Protein AF-0000000084352586 (afdb_homodimer)

Sequence (244 aa):
MKLFLILGIINGFLAVALGAFGTHGLEGKISEKALATWEKAVNYQMFHTMALLVTGLLAVRFQAASLSTAGWLFFVGIVLFSGSLYIYATTSIKFFAMVTPVGGLAFLAGWIVLGYAAIKLVMKLFLILGIINGFLAVALGAFGTHGLEGKISEKALATWEKAVNYQMFHTMALLVTGLLAVRFQAASLSTAGWLFFVGIVLFSGSLYIYATTSIKFFAMVTPVGGLAFLAGWIVLGYAAIKLV

Structure (mmCIF, N/CA/C/O backbone):
data_AF-0000000084352586-model_v1
#
loop_
_entity.id
_entity.type
_entity.pdbx_description
1 polymer 'Uncharacterized membrane protein YgdD, TMEM256/DUF423 family'
#
loop_
_atom_site.group_PDB
_atom_site.id
_atom_site.type_symbol
_atom_site.label_atom_id
_atom_site.label_alt_id
_atom_site.label_comp_id
_atom_site.label_asym_id
_atom_site.label_entity_id
_atom_site.label_seq_id
_atom_site.pdbx_PDB_ins_code
_atom_site.Cartn_x
_atom_site.Cartn_y
_atom_site.Cartn_z
_atom_site.occupancy
_atom_site.B_iso_or_equiv
_atom_site.auth_seq_id
_atom_site.auth_comp_id
_atom_site.auth_asym_id
_atom_site.auth_atom_id
_atom_site.pdbx_PDB_model_num
ATOM 1 N N . MET A 1 1 ? 18.641 -9.984 -9.188 1 65.31 1 MET A N 1
ATOM 2 C CA . MET A 1 1 ? 17.344 -10.562 -8.859 1 65.31 1 MET A CA 1
ATOM 3 C C . MET A 1 1 ? 17.094 -10.523 -7.352 1 65.31 1 MET A C 1
ATOM 5 O O . MET A 1 1 ? 16.047 -10.055 -6.902 1 65.31 1 MET A O 1
ATOM 9 N N . LYS A 1 2 ? 18.266 -10.734 -6.707 1 90.12 2 LYS A N 1
ATOM 10 C CA . LYS A 1 2 ? 18.172 -10.766 -5.25 1 90.12 2 LYS A CA 1
ATOM 11 C C . LYS A 1 2 ? 18.203 -9.352 -4.668 1 90.12 2 LYS A C 1
ATOM 13 O O . LYS A 1 2 ? 17.797 -9.141 -3.521 1 90.12 2 LYS A O 1
ATOM 18 N N . LEU A 1 3 ? 18.562 -8.438 -5.578 1 95.06 3 LEU A N 1
ATOM 19 C CA . LEU A 1 3 ? 18.797 -7.078 -5.094 1 95.06 3 LEU A CA 1
ATOM 20 C C . LEU A 1 3 ? 17.516 -6.477 -4.539 1 95.06 3 LEU A C 1
ATOM 22 O O . LEU A 1 3 ? 17.516 -5.852 -3.475 1 95.06 3 LEU A O 1
ATOM 26 N N . PHE A 1 4 ? 16.422 -6.652 -5.215 1 97.12 4 PHE A N 1
ATOM 27 C CA . PHE A 1 4 ? 15.164 -6.047 -4.781 1 97.12 4 PHE A CA 1
ATOM 28 C C . PHE A 1 4 ? 14.664 -6.699 -3.5 1 97.12 4 PHE A C 1
ATOM 30 O O . PHE A 1 4 ? 14.016 -6.051 -2.678 1 97.12 4 PHE A O 1
ATOM 37 N N . LEU A 1 5 ? 14.945 -7.906 -3.307 1 97.56 5 LEU A N 1
ATOM 38 C CA . LEU A 1 5 ? 14.617 -8.547 -2.035 1 97.56 5 LEU A CA 1
ATOM 39 C C . LEU A 1 5 ? 15.438 -7.93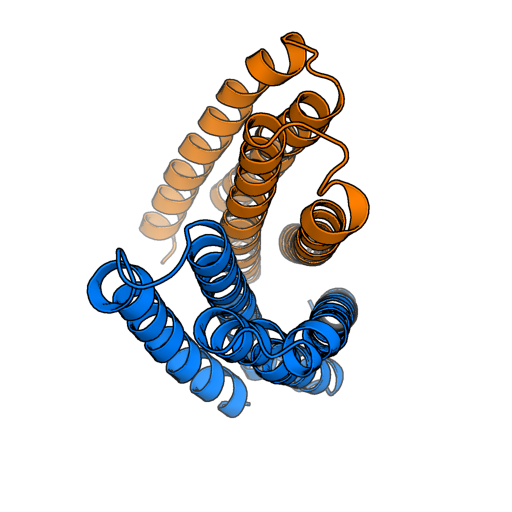8 -0.9 1 97.56 5 LEU A C 1
ATOM 41 O O . LEU A 1 5 ? 14.898 -7.637 0.167 1 97.56 5 LEU A O 1
ATOM 45 N N . ILE A 1 6 ? 16.703 -7.77 -1.171 1 98.06 6 ILE A N 1
ATOM 46 C CA . ILE A 1 6 ? 17.578 -7.195 -0.16 1 98.06 6 ILE A CA 1
ATOM 47 C C . ILE A 1 6 ? 17.156 -5.762 0.145 1 98.06 6 ILE A C 1
ATOM 49 O O . ILE A 1 6 ? 17.031 -5.379 1.311 1 98.06 6 ILE A O 1
ATOM 53 N N . LEU A 1 7 ? 16.875 -5.004 -0.884 1 98.19 7 LEU A N 1
ATOM 54 C CA . LEU A 1 7 ? 16.406 -3.635 -0.694 1 98.19 7 LEU A CA 1
ATOM 55 C C . LEU A 1 7 ? 15.078 -3.613 0.044 1 98.19 7 LEU A C 1
ATOM 57 O O . LEU A 1 7 ? 14.844 -2.75 0.895 1 98.19 7 LEU A O 1
ATOM 61 N N . GLY A 1 8 ? 14.188 -4.535 -0.325 1 98.44 8 GLY A N 1
ATOM 62 C CA . GLY A 1 8 ? 12.93 -4.648 0.395 1 98.44 8 GLY A CA 1
ATOM 63 C C . GLY A 1 8 ? 13.117 -4.93 1.874 1 98.44 8 GLY A C 1
ATOM 64 O O . GLY A 1 8 ? 12.477 -4.297 2.717 1 98.44 8 GLY A O 1
ATOM 65 N N . ILE A 1 9 ? 14 -5.82 2.203 1 98.38 9 ILE A N 1
ATOM 66 C CA . ILE A 1 9 ? 14.25 -6.219 3.584 1 98.38 9 ILE A CA 1
ATOM 67 C C . ILE A 1 9 ? 14.836 -5.039 4.359 1 98.38 9 ILE A C 1
ATOM 69 O O . ILE A 1 9 ? 14.391 -4.738 5.469 1 98.38 9 ILE A O 1
ATOM 73 N N . ILE A 1 10 ? 15.758 -4.383 3.822 1 98.44 10 ILE A N 1
ATOM 74 C CA . ILE A 1 10 ? 16.359 -3.217 4.461 1 98.44 10 ILE A CA 1
ATOM 75 C C . ILE A 1 10 ? 15.305 -2.139 4.676 1 98.44 10 ILE A C 1
ATOM 77 O O . ILE A 1 10 ? 15.227 -1.545 5.754 1 98.44 10 ILE A O 1
ATOM 81 N N . ASN A 1 11 ? 14.516 -1.937 3.67 1 98.69 11 ASN A N 1
ATOM 82 C CA . ASN A 1 11 ? 13.461 -0.933 3.789 1 98.69 11 ASN A CA 1
ATOM 83 C C . ASN A 1 11 ? 12.422 -1.33 4.832 1 98.69 11 ASN A C 1
ATOM 85 O O . ASN A 1 11 ? 11.859 -0.471 5.512 1 98.69 11 ASN A O 1
ATOM 89 N N . GLY A 1 12 ? 12.133 -2.609 4.852 1 98.62 12 GLY A N 1
ATOM 90 C CA . GLY A 1 12 ? 11.25 -3.061 5.918 1 98.62 12 GLY A CA 1
ATOM 91 C C . GLY A 1 12 ? 11.781 -2.746 7.305 1 98.62 12 GLY A C 1
ATOM 92 O O . GLY A 1 12 ? 11.047 -2.229 8.148 1 98.62 12 GLY A O 1
ATOM 93 N N . PHE A 1 13 ? 13.023 -3.059 7.512 1 98.69 13 PHE A N 1
ATOM 94 C CA . PHE A 1 13 ? 13.672 -2.736 8.773 1 98.69 13 PHE A CA 1
ATOM 95 C C . PHE A 1 13 ? 13.594 -1.242 9.062 1 98.69 13 PHE A C 1
ATOM 97 O O . PHE A 1 13 ? 13.18 -0.834 10.148 1 98.69 13 PHE A O 1
ATOM 104 N N . LEU A 1 14 ? 13.938 -0.413 8.125 1 98.62 14 LEU A N 1
ATOM 105 C CA . LEU A 1 14 ? 13.961 1.037 8.289 1 98.62 14 LEU A CA 1
ATOM 106 C C . LEU A 1 14 ? 12.555 1.579 8.547 1 98.62 14 LEU A C 1
ATOM 108 O O . LEU A 1 14 ? 12.383 2.512 9.336 1 98.62 14 LEU A O 1
ATOM 112 N N . ALA A 1 15 ? 11.531 1.039 7.816 1 98.69 15 ALA A N 1
ATOM 113 C CA . ALA A 1 15 ? 10.164 1.512 8 1 98.69 15 ALA A CA 1
ATOM 114 C C . ALA A 1 15 ? 9.711 1.343 9.445 1 98.69 15 ALA A C 1
ATOM 116 O O . ALA A 1 15 ? 9.094 2.242 10.016 1 98.69 15 ALA A O 1
ATOM 117 N N . VAL A 1 16 ? 10.031 0.201 10.039 1 98.69 16 VAL A N 1
ATOM 118 C CA . VAL A 1 16 ? 9.656 -0.055 11.43 1 98.69 16 VAL A CA 1
ATOM 119 C C . VAL A 1 16 ? 10.422 0.888 12.352 1 98.69 16 VAL A C 1
ATOM 121 O O . VAL A 1 16 ? 9.844 1.469 13.273 1 98.69 16 VAL A O 1
ATOM 124 N N . ALA A 1 17 ? 11.695 1.004 12.141 1 98.5 17 ALA A N 1
ATOM 125 C CA . ALA A 1 17 ? 12.523 1.882 12.969 1 98.5 17 ALA A CA 1
ATOM 126 C C . ALA A 1 17 ? 12.031 3.326 12.891 1 98.5 17 ALA A C 1
ATOM 128 O O . ALA A 1 17 ? 11.906 3.998 13.914 1 98.5 17 ALA A O 1
ATOM 129 N N . LEU A 1 18 ? 11.75 3.814 11.742 1 98.56 18 LEU A N 1
ATOM 130 C CA . LEU A 1 18 ? 11.289 5.188 11.539 1 98.56 18 LEU A CA 1
ATOM 131 C C . LEU A 1 18 ? 9.883 5.371 12.086 1 98.56 18 LEU A C 1
ATOM 133 O O . LEU A 1 18 ? 9.547 6.438 12.609 1 98.56 18 LEU A O 1
ATOM 137 N N . GLY A 1 19 ? 9.062 4.332 11.891 1 98.19 19 GLY A N 1
ATOM 138 C CA . GLY A 1 19 ? 7.758 4.387 12.531 1 98.19 19 GLY A CA 1
ATOM 139 C C . GLY A 1 19 ? 7.832 4.527 14.039 1 98.19 19 GLY A C 1
ATOM 140 O O . GLY A 1 19 ? 7.117 5.34 14.625 1 98.19 19 GLY A O 1
ATOM 141 N N . ALA A 1 20 ? 8.641 3.74 14.648 1 97.75 20 ALA A N 1
ATOM 142 C CA . ALA A 1 20 ? 8.844 3.812 16.094 1 97.75 20 ALA A CA 1
ATOM 143 C C . ALA A 1 20 ? 9.383 5.18 16.5 1 97.75 20 ALA A C 1
ATOM 145 O O . ALA A 1 20 ? 8.953 5.746 17.516 1 97.75 20 ALA A O 1
ATOM 146 N N . PHE A 1 21 ? 10.32 5.68 15.758 1 97.81 21 PHE A N 1
ATOM 147 C CA . PHE A 1 21 ? 10.875 6.996 16.031 1 97.81 21 PHE A CA 1
ATOM 148 C C . PHE A 1 21 ? 9.781 8.062 15.977 1 97.81 21 PHE A C 1
ATOM 150 O O . PHE A 1 21 ? 9.812 9.023 16.75 1 97.81 21 PHE A O 1
ATOM 157 N N . GLY A 1 22 ? 8.891 7.992 15.023 1 96.56 22 GLY A N 1
ATOM 158 C CA . GLY A 1 22 ? 7.762 8.906 14.961 1 96.56 22 GLY A CA 1
ATOM 159 C C . GLY A 1 22 ? 6.934 8.914 16.234 1 96.56 22 GLY A C 1
ATOM 160 O O . GLY A 1 22 ? 6.645 9.984 16.781 1 96.56 22 GLY A O 1
ATOM 161 N N . THR A 1 23 ? 6.562 7.773 16.734 1 94.44 23 THR A N 1
ATOM 162 C CA . THR A 1 23 ? 5.676 7.633 17.891 1 94.44 23 THR A CA 1
ATOM 163 C C . THR A 1 23 ? 6.426 7.922 19.188 1 94.44 23 THR A C 1
ATOM 165 O O . THR A 1 23 ? 5.895 8.586 20.078 1 94.44 23 THR A O 1
ATOM 168 N N . HIS A 1 24 ? 7.621 7.5 19.297 1 95.69 24 HIS A N 1
ATOM 169 C CA . HIS A 1 24 ? 8.344 7.59 20.562 1 95.69 24 HIS A CA 1
ATOM 170 C C . HIS A 1 24 ? 9.32 8.758 20.547 1 95.69 24 HIS A C 1
ATOM 172 O O . HIS A 1 24 ? 9.664 9.289 21.609 1 95.69 24 HIS A O 1
ATOM 178 N N . GLY A 1 25 ? 9.773 9.102 19.5 1 95.5 25 GLY A N 1
ATOM 179 C CA . GLY A 1 25 ? 10.828 10.109 19.422 1 95.5 25 GLY A CA 1
ATOM 180 C C . GLY A 1 25 ? 10.305 11.492 19.078 1 95.5 25 GLY A C 1
ATOM 181 O O . GLY A 1 25 ? 10.859 12.5 19.516 1 95.5 25 GLY A O 1
ATOM 182 N N . LEU A 1 26 ? 9.195 11.57 18.312 1 96.69 26 LEU A N 1
ATOM 183 C CA . LEU A 1 26 ? 8.766 12.859 17.781 1 96.69 26 LEU A CA 1
ATOM 184 C C . LEU A 1 26 ? 7.492 13.344 18.469 1 96.69 26 LEU A C 1
ATOM 186 O O . LEU A 1 26 ? 7.164 14.531 18.406 1 96.69 26 LEU A O 1
ATOM 190 N N . GLU A 1 27 ? 6.773 12.359 18.953 1 94.62 27 GLU A N 1
ATOM 191 C CA . GLU A 1 27 ? 5.52 12.742 19.594 1 94.62 27 GLU A CA 1
ATOM 192 C C . GLU A 1 27 ? 5.758 13.805 20.672 1 94.62 27 GLU A C 1
ATOM 194 O O . GLU A 1 27 ? 6.66 13.68 21.5 1 94.62 27 GLU A O 1
ATOM 199 N N . GLY A 1 28 ? 4.871 14.922 20.641 1 94.94 28 GLY A N 1
ATOM 200 C CA . GLY A 1 28 ? 5.012 16 21.594 1 94.94 28 GLY A CA 1
ATOM 201 C C . GLY A 1 28 ? 6.109 16.984 21.219 1 94.94 28 GLY A C 1
ATOM 202 O O . GLY A 1 28 ? 6.246 18.047 21.859 1 94.94 28 GLY A O 1
ATOM 203 N N . LYS A 1 29 ? 6.82 16.703 20.25 1 97.38 29 LYS A N 1
ATOM 204 C CA . LYS A 1 29 ? 7.953 17.562 19.891 1 97.38 29 LYS A CA 1
ATOM 205 C C . LYS A 1 29 ? 7.68 18.328 18.594 1 97.38 29 LYS A C 1
ATOM 207 O O . LYS A 1 29 ? 8.352 19.312 18.297 1 97.38 29 LYS A O 1
ATOM 212 N N . ILE A 1 30 ? 6.812 17.828 17.797 1 96.38 30 ILE A N 1
ATOM 213 C CA . ILE A 1 30 ? 6.41 18.5 16.578 1 96.38 30 ILE A CA 1
ATOM 214 C C . ILE A 1 30 ? 4.887 18.594 16.5 1 96.38 30 ILE A C 1
ATOM 216 O O . ILE A 1 30 ? 4.188 18 17.328 1 96.38 30 ILE A O 1
ATOM 220 N N . SER A 1 31 ? 4.348 19.344 15.523 1 95.56 31 SER A N 1
ATOM 221 C CA . SER A 1 31 ? 2.908 19.562 15.43 1 95.56 31 SER A CA 1
ATOM 222 C C . SER A 1 31 ? 2.18 18.266 15.055 1 95.56 31 SER A C 1
ATOM 224 O O . SER A 1 31 ? 2.791 17.344 14.531 1 95.56 31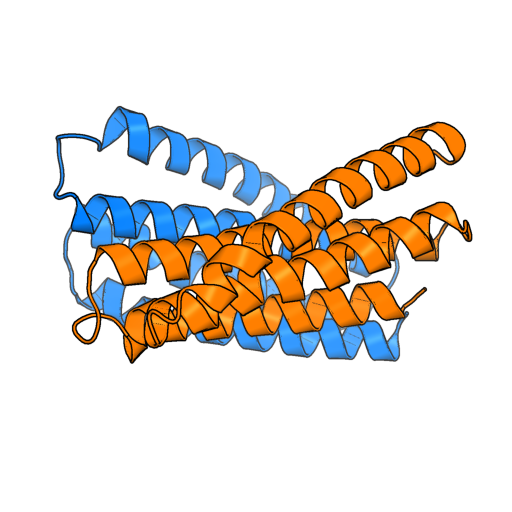 SER A O 1
ATOM 226 N N . GLU A 1 32 ? 0.874 18.188 15.297 1 93.69 32 GLU A N 1
ATOM 227 C CA . GLU A 1 32 ? 0.057 17.031 14.914 1 93.69 32 GLU A CA 1
ATOM 228 C C . GLU A 1 32 ? 0.045 16.844 13.406 1 93.69 32 GLU A C 1
ATOM 230 O O . GLU A 1 32 ? 0.035 15.711 12.922 1 93.69 32 GLU A O 1
ATOM 235 N N . LYS A 1 33 ? 0.007 17.969 12.75 1 93.06 33 LYS A N 1
ATOM 236 C CA . LYS A 1 33 ? 0.027 17.891 11.289 1 93.06 33 LYS A CA 1
ATOM 237 C C . LYS A 1 33 ? 1.338 17.297 10.789 1 93.06 33 LYS A C 1
ATOM 239 O O . LYS A 1 33 ? 1.341 16.484 9.859 1 93.06 33 LYS A O 1
ATOM 244 N N . ALA A 1 34 ? 2.467 17.719 11.391 1 96.62 34 ALA A N 1
ATOM 245 C CA . ALA A 1 34 ? 3.773 17.172 11.031 1 96.62 34 ALA A CA 1
ATOM 246 C C . AL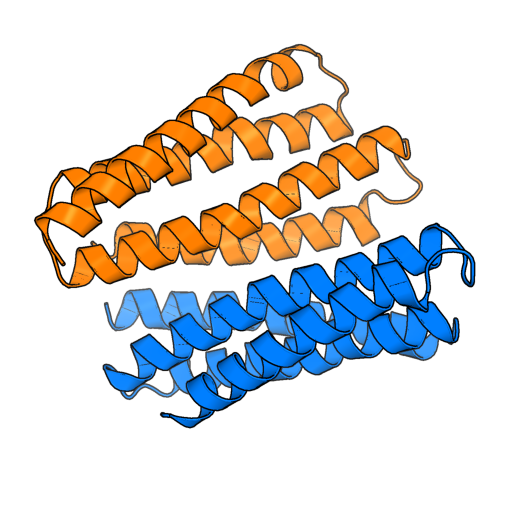A A 1 34 ? 3.859 15.688 11.359 1 96.62 34 ALA A C 1
ATOM 248 O O . ALA A 1 34 ? 4.43 14.906 10.586 1 96.62 34 ALA A O 1
ATOM 249 N N . LEU A 1 35 ? 3.299 15.273 12.453 1 96.88 35 LEU A N 1
ATOM 250 C CA . LEU A 1 35 ? 3.279 13.859 12.828 1 96.88 35 LEU A CA 1
ATOM 251 C C . LEU A 1 35 ? 2.455 13.047 11.844 1 96.88 35 LEU A C 1
ATOM 253 O O . LEU A 1 35 ? 2.834 11.93 11.484 1 96.88 35 LEU A O 1
ATOM 257 N N . ALA A 1 36 ? 1.331 13.609 11.43 1 94.62 36 ALA A N 1
ATOM 258 C CA . ALA A 1 36 ? 0.507 12.93 10.43 1 94.62 36 ALA A CA 1
ATOM 259 C C . ALA A 1 36 ? 1.265 12.766 9.117 1 94.62 36 ALA A C 1
ATOM 261 O O . ALA A 1 36 ? 1.137 11.742 8.438 1 94.62 36 ALA A O 1
ATOM 262 N N . THR A 1 37 ? 2.004 13.773 8.805 1 96.5 37 THR A N 1
ATOM 263 C CA . THR A 1 37 ? 2.844 13.719 7.613 1 96.5 37 THR A CA 1
ATOM 264 C C . THR A 1 37 ? 3.891 12.609 7.742 1 96.5 37 THR A C 1
ATOM 266 O O . THR A 1 37 ? 4.109 11.844 6.801 1 96.5 37 THR A O 1
ATOM 269 N N . TRP A 1 38 ? 4.543 12.5 8.891 1 98.19 38 TRP A N 1
ATOM 270 C CA . TRP A 1 38 ? 5.516 11.445 9.164 1 98.19 38 TRP A CA 1
ATOM 271 C C . TRP A 1 38 ? 4.879 10.07 9.039 1 98.19 38 TRP A C 1
ATOM 273 O O . TRP A 1 38 ? 5.445 9.172 8.414 1 98.19 38 TRP A O 1
ATOM 283 N N . GLU A 1 39 ? 3.717 9.945 9.594 1 97.62 39 GLU A N 1
ATOM 284 C CA . GLU A 1 39 ? 3.025 8.664 9.547 1 97.62 39 GLU A CA 1
ATOM 285 C C . GLU A 1 39 ? 2.662 8.273 8.117 1 97.62 39 GLU A C 1
ATOM 287 O O . GLU A 1 39 ? 2.715 7.102 7.754 1 97.62 39 GLU A O 1
ATOM 292 N N . LYS A 1 40 ? 2.289 9.266 7.359 1 97.56 40 LYS A N 1
ATOM 293 C CA . LYS A 1 40 ? 2.031 9.008 5.945 1 97.56 40 LYS A CA 1
ATOM 294 C C . LYS A 1 40 ? 3.279 8.469 5.25 1 97.56 40 LYS A C 1
ATOM 296 O O . LYS A 1 40 ? 3.201 7.527 4.461 1 97.56 40 LYS A O 1
ATOM 301 N N . ALA A 1 41 ? 4.375 9.078 5.512 1 98.62 41 ALA A N 1
ATOM 302 C CA . ALA A 1 41 ? 5.645 8.602 4.969 1 98.62 41 ALA A CA 1
ATOM 303 C C . ALA A 1 41 ? 5.891 7.145 5.332 1 98.62 41 ALA A C 1
ATOM 305 O O . ALA A 1 41 ? 6.25 6.336 4.473 1 98.62 41 ALA A O 1
ATOM 306 N N . VAL A 1 42 ? 5.691 6.797 6.551 1 98.69 42 VAL A N 1
ATOM 307 C CA . VAL A 1 42 ? 5.926 5.445 7.047 1 98.69 42 VAL A CA 1
ATOM 308 C C . VAL A 1 42 ? 4.98 4.469 6.352 1 98.69 42 VAL A C 1
ATOM 310 O O . VAL A 1 42 ? 5.406 3.406 5.891 1 98.69 42 VAL A O 1
ATOM 313 N N . ASN A 1 43 ? 3.729 4.832 6.254 1 98.31 43 ASN A N 1
ATOM 314 C CA . ASN A 1 43 ? 2.723 3.963 5.656 1 98.31 43 ASN A CA 1
ATOM 315 C C . ASN A 1 43 ? 3.041 3.662 4.195 1 98.31 43 ASN A C 1
ATOM 317 O O . ASN A 1 43 ? 2.969 2.51 3.764 1 98.31 43 ASN A O 1
ATOM 321 N N . TYR A 1 44 ? 3.344 4.637 3.457 1 98.75 44 TYR A N 1
ATOM 322 C CA . TYR A 1 44 ? 3.635 4.438 2.043 1 98.75 44 TYR A CA 1
ATOM 323 C C . TYR A 1 44 ? 4.949 3.686 1.855 1 98.75 44 TYR A C 1
ATOM 325 O O . TYR A 1 44 ? 5.098 2.91 0.909 1 98.75 44 TYR A O 1
ATOM 333 N N . GLN A 1 45 ? 5.953 3.938 2.744 1 98.81 45 GLN A N 1
ATOM 334 C CA . GLN A 1 45 ? 7.172 3.137 2.725 1 98.81 45 GLN A CA 1
ATOM 335 C C . GLN A 1 45 ? 6.867 1.666 2.996 1 98.81 45 GLN A C 1
ATOM 337 O O . GLN A 1 45 ? 7.348 0.785 2.279 1 98.81 45 GLN A O 1
ATOM 342 N N . MET A 1 46 ? 6.07 1.4 4.016 1 98.62 46 MET A N 1
ATOM 343 C CA . MET A 1 46 ? 5.711 0.026 4.352 1 98.62 46 MET A CA 1
ATOM 344 C C . MET A 1 46 ? 5.004 -0.653 3.184 1 98.62 46 MET A C 1
ATOM 346 O O . MET A 1 46 ? 5.348 -1.777 2.814 1 98.62 46 MET A O 1
ATOM 350 N N . PHE A 1 47 ? 4.023 0.051 2.574 1 98.75 47 PHE A N 1
ATOM 351 C CA . PHE A 1 47 ? 3.219 -0.492 1.485 1 98.75 47 PHE A CA 1
ATOM 352 C C . PHE A 1 47 ? 4.094 -0.826 0.283 1 98.75 47 PHE A C 1
ATOM 354 O O . PHE A 1 47 ? 4.008 -1.925 -0.268 1 98.75 47 PHE A O 1
ATOM 361 N N . HIS A 1 48 ? 4.98 0.026 -0.036 1 98.88 48 HIS A N 1
ATOM 362 C CA . HIS A 1 48 ? 5.758 -0.172 -1.255 1 98.88 48 HIS A CA 1
ATOM 363 C C . HIS A 1 48 ? 7.004 -1.011 -0.983 1 98.88 48 HIS A C 1
ATOM 365 O O . HIS A 1 48 ? 7.621 -1.533 -1.915 1 98.88 48 HIS A O 1
ATOM 371 N N . THR A 1 49 ? 7.41 -1.142 0.286 1 98.75 49 THR A N 1
ATOM 372 C CA . THR A 1 49 ? 8.352 -2.188 0.663 1 98.75 49 THR A CA 1
ATOM 373 C C . THR A 1 49 ? 7.809 -3.566 0.299 1 98.75 49 THR A C 1
ATOM 375 O O . THR A 1 49 ? 8.523 -4.387 -0.279 1 98.75 49 THR A O 1
ATOM 378 N N . MET A 1 50 ? 6.547 -3.744 0.621 1 98.44 50 MET A N 1
ATOM 379 C CA . MET A 1 50 ? 5.922 -5.023 0.289 1 98.44 50 MET A CA 1
ATOM 380 C C . MET A 1 50 ? 5.816 -5.199 -1.223 1 98.44 50 MET A C 1
ATOM 382 O O . MET A 1 50 ? 6.043 -6.293 -1.741 1 98.44 50 MET A O 1
ATOM 386 N N . ALA A 1 51 ? 5.461 -4.148 -1.934 1 98.62 51 ALA A N 1
ATOM 387 C CA . ALA A 1 51 ? 5.422 -4.223 -3.393 1 98.62 51 ALA A CA 1
ATOM 388 C C . ALA A 1 51 ? 6.793 -4.59 -3.957 1 98.62 51 ALA A C 1
ATOM 390 O O . ALA A 1 51 ? 6.887 -5.367 -4.91 1 98.62 51 ALA A O 1
ATOM 391 N N . LEU A 1 52 ? 7.812 -4.02 -3.367 1 98.31 52 LEU A N 1
ATOM 392 C CA . LEU A 1 52 ? 9.188 -4.305 -3.768 1 98.31 52 LEU A CA 1
ATOM 393 C C . LEU A 1 52 ? 9.523 -5.773 -3.537 1 98.31 52 LEU A C 1
ATOM 395 O O . LEU A 1 52 ? 10.141 -6.418 -4.391 1 98.31 52 LEU A O 1
ATOM 399 N N . LEU A 1 53 ? 9.141 -6.332 -2.426 1 97.81 53 LEU A N 1
ATOM 400 C CA . LEU A 1 53 ? 9.383 -7.738 -2.119 1 97.81 53 LEU A CA 1
ATOM 401 C C . LEU A 1 53 ? 8.625 -8.641 -3.082 1 97.81 53 LEU A C 1
ATOM 403 O O . LEU A 1 53 ? 9.164 -9.641 -3.559 1 97.81 53 LEU A O 1
ATOM 407 N N . VAL A 1 54 ? 7.352 -8.305 -3.383 1 97 54 VAL A N 1
ATOM 408 C CA . VAL A 1 54 ? 6.562 -9.07 -4.344 1 97 54 VAL A CA 1
ATOM 409 C C . VAL A 1 54 ? 7.25 -9.055 -5.707 1 97 54 VAL A C 1
ATOM 411 O O . VAL A 1 54 ? 7.379 -10.094 -6.359 1 97 54 VAL A O 1
ATOM 414 N N . THR A 1 55 ? 7.676 -7.895 -6.121 1 97.19 55 THR A N 1
ATOM 415 C CA . THR A 1 55 ? 8.383 -7.746 -7.387 1 97.19 55 THR A CA 1
ATOM 416 C C . THR A 1 55 ? 9.648 -8.602 -7.398 1 97.19 55 THR A C 1
ATOM 418 O O . THR A 1 55 ? 9.945 -9.273 -8.383 1 97.19 55 THR A O 1
ATOM 421 N N . GLY A 1 56 ? 10.438 -8.508 -6.312 1 96.5 56 GLY A N 1
ATOM 422 C CA . GLY A 1 56 ? 11.641 -9.32 -6.195 1 96.5 56 GLY A CA 1
ATOM 423 C C . GLY A 1 56 ? 11.367 -10.805 -6.281 1 96.5 56 GLY A C 1
ATOM 424 O O . GLY A 1 56 ? 12.117 -11.547 -6.922 1 96.5 56 GLY A O 1
ATOM 425 N N . LEU A 1 57 ? 10.328 -11.258 -5.609 1 94.44 57 LEU A N 1
ATOM 426 C CA . LEU A 1 57 ? 9.969 -12.672 -5.641 1 94.44 57 LEU A CA 1
ATOM 427 C C . LEU A 1 57 ? 9.594 -13.109 -7.055 1 94.44 57 LEU A C 1
ATOM 429 O O . LEU A 1 57 ? 9.984 -14.195 -7.496 1 94.44 57 LEU A O 1
ATOM 433 N N . LEU A 1 58 ? 8.828 -12.32 -7.754 1 93.88 58 LEU A N 1
ATOM 434 C CA . LEU A 1 58 ? 8.484 -12.625 -9.133 1 93.88 58 LEU A CA 1
ATOM 435 C C . LEU A 1 58 ? 9.734 -12.656 -10.016 1 93.88 58 LEU A C 1
ATOM 437 O O . LEU A 1 58 ? 9.844 -13.484 -10.914 1 93.88 58 LEU A O 1
ATOM 441 N N . ALA A 1 59 ? 10.664 -11.75 -9.727 1 94.12 59 ALA A N 1
ATOM 442 C CA . ALA A 1 59 ? 11.867 -11.625 -10.539 1 94.12 59 ALA A CA 1
ATOM 443 C C . ALA A 1 59 ? 12.789 -12.836 -10.344 1 94.12 59 ALA A C 1
ATOM 445 O O . ALA A 1 59 ? 13.617 -13.133 -11.211 1 94.12 59 ALA A O 1
ATOM 446 N N . VAL A 1 60 ? 12.703 -13.492 -9.156 1 91.62 60 VAL A N 1
ATOM 447 C CA . VAL A 1 60 ? 13.445 -14.727 -8.93 1 91.62 60 VAL A CA 1
ATOM 448 C C . VAL A 1 60 ? 12.984 -15.797 -9.914 1 91.62 60 VAL A C 1
ATOM 450 O O . VAL A 1 60 ? 13.789 -16.594 -10.398 1 91.62 60 VAL A O 1
ATOM 453 N N . ARG A 1 61 ? 11.766 -15.758 -10.281 1 88.69 61 ARG A N 1
ATOM 454 C CA . ARG A 1 61 ? 11.18 -16.781 -11.148 1 88.69 61 ARG A CA 1
ATOM 455 C C . ARG A 1 61 ? 11.25 -16.359 -12.609 1 88.69 61 ARG A C 1
ATOM 457 O O . ARG A 1 61 ? 11.469 -17.203 -13.492 1 88.69 61 ARG A O 1
ATOM 464 N N . PHE A 1 62 ? 11.016 -15.086 -12.812 1 91.12 62 PHE A N 1
ATOM 465 C CA . PHE A 1 62 ? 10.922 -14.578 -14.172 1 91.12 62 PHE A CA 1
ATOM 466 C C . PHE A 1 62 ? 11.969 -13.492 -14.422 1 91.12 62 PHE A C 1
ATOM 468 O O . PHE A 1 62 ? 11.992 -12.477 -13.727 1 91.12 62 PHE A O 1
ATOM 475 N N . GLN A 1 63 ? 12.883 -13.766 -15.367 1 90.44 63 GLN A N 1
ATOM 476 C CA . GLN A 1 63 ? 13.859 -12.75 -15.742 1 90.44 63 GLN A CA 1
ATOM 477 C C . GLN A 1 63 ? 13.297 -11.812 -16.812 1 90.44 63 GLN A C 1
ATOM 479 O O . GLN A 1 63 ? 13.391 -12.094 -18 1 90.44 63 GLN A O 1
ATOM 484 N N . ALA A 1 64 ? 12.664 -10.75 -16.406 1 94.44 64 ALA A N 1
ATOM 485 C CA . ALA A 1 64 ? 12.039 -9.797 -17.312 1 94.44 64 ALA A CA 1
ATOM 486 C C . ALA A 1 64 ? 12.453 -8.367 -16.984 1 94.44 64 ALA A C 1
ATOM 488 O O . ALA A 1 64 ? 12.5 -7.984 -15.812 1 94.44 64 ALA A O 1
ATOM 489 N N . ALA A 1 65 ? 12.75 -7.617 -17.984 1 96.69 65 ALA A N 1
ATOM 490 C CA . ALA A 1 65 ? 13.156 -6.223 -17.828 1 96.69 65 ALA A CA 1
ATOM 491 C C . ALA A 1 65 ? 12.07 -5.41 -17.141 1 96.69 65 ALA A C 1
ATOM 493 O O . ALA A 1 65 ? 12.367 -4.469 -16.391 1 96.69 65 ALA A O 1
ATOM 494 N N . SER A 1 66 ? 10.852 -5.734 -17.406 1 97.31 66 SER A N 1
ATOM 495 C CA . SER A 1 66 ? 9.727 -5.027 -16.797 1 97.31 66 SER A CA 1
ATOM 496 C C . SER A 1 66 ? 9.727 -5.18 -15.281 1 97.31 66 SER A C 1
ATOM 498 O O . SER A 1 66 ? 9.359 -4.25 -14.562 1 97.31 66 SER A O 1
ATOM 500 N N . LEU A 1 67 ? 10.102 -6.32 -14.781 1 97.31 67 LEU A N 1
ATOM 501 C CA . LEU A 1 67 ? 10.18 -6.516 -13.336 1 97.31 67 LEU A CA 1
ATOM 502 C C . LEU A 1 67 ? 11.305 -5.68 -12.734 1 97.31 67 LEU A C 1
ATOM 504 O O . LEU A 1 67 ? 11.141 -5.102 -11.656 1 97.31 67 LEU A O 1
ATOM 508 N N . SER A 1 68 ? 12.391 -5.648 -13.422 1 97.62 68 SER A N 1
ATOM 509 C CA . SER A 1 68 ? 13.477 -4.785 -12.969 1 97.62 68 SER A CA 1
ATOM 510 C C . SER A 1 68 ? 13.047 -3.322 -12.945 1 97.62 68 SER A C 1
ATOM 512 O O . SER A 1 68 ? 13.305 -2.609 -11.969 1 97.62 68 SER A O 1
ATOM 514 N N . THR A 1 69 ? 12.414 -2.912 -13.945 1 98.38 69 THR A N 1
ATOM 515 C CA . THR A 1 69 ? 11.938 -1.535 -14.039 1 98.38 69 THR A CA 1
ATOM 516 C C . THR A 1 69 ? 10.945 -1.231 -12.914 1 98.38 69 THR A C 1
ATOM 518 O O . THR A 1 69 ? 11.055 -0.202 -12.242 1 98.38 69 THR A O 1
ATOM 521 N N . ALA A 1 70 ? 10 -2.105 -12.672 1 98.62 70 ALA A N 1
ATOM 522 C CA . ALA A 1 70 ? 9.039 -1.919 -11.594 1 98.62 70 ALA A CA 1
ATOM 523 C C . ALA A 1 70 ? 9.742 -1.813 -10.242 1 98.62 70 ALA A C 1
ATOM 525 O O . ALA A 1 70 ? 9.43 -0.933 -9.438 1 98.62 70 ALA A O 1
ATOM 526 N N . GLY A 1 71 ? 10.719 -2.691 -9.984 1 98.38 71 GLY A N 1
ATOM 527 C CA . GLY A 1 71 ? 11.469 -2.658 -8.742 1 98.38 71 GLY A CA 1
ATOM 528 C C . GLY A 1 71 ? 12.164 -1.333 -8.5 1 98.38 71 GLY A C 1
ATOM 529 O O . GLY A 1 71 ? 12.086 -0.773 -7.402 1 98.38 71 GLY A O 1
ATOM 530 N N . TRP A 1 72 ? 12.789 -0.856 -9.477 1 98.56 72 TRP A N 1
ATOM 531 C CA . TRP A 1 72 ? 13.5 0.414 -9.344 1 98.56 72 TRP A CA 1
ATOM 532 C C . TRP A 1 72 ? 12.516 1.564 -9.141 1 98.56 72 TRP A C 1
ATOM 534 O O . TRP A 1 72 ? 12.789 2.5 -8.391 1 98.56 72 TRP A O 1
ATOM 544 N N . LEU A 1 73 ? 11.43 1.53 -9.836 1 98.81 73 LEU A N 1
ATOM 545 C CA . LEU A 1 73 ? 10.422 2.574 -9.672 1 98.81 73 LEU A CA 1
ATOM 546 C C . LEU A 1 73 ? 9.891 2.596 -8.242 1 98.81 73 LEU A C 1
ATOM 548 O O . LEU A 1 73 ? 9.75 3.664 -7.645 1 98.81 73 LEU A O 1
ATOM 552 N N . PHE A 1 74 ? 9.586 1.404 -7.715 1 98.88 74 PHE A N 1
ATOM 553 C CA . PHE A 1 74 ? 9.133 1.351 -6.328 1 98.88 74 PHE A CA 1
ATOM 554 C C . PHE A 1 74 ? 10.219 1.869 -5.387 1 98.88 74 PHE A C 1
ATOM 556 O O . PHE A 1 74 ? 9.93 2.637 -4.469 1 98.88 74 PHE A O 1
ATOM 563 N N . PHE A 1 75 ? 11.477 1.493 -5.602 1 98.81 75 PHE A N 1
ATOM 564 C CA . PHE A 1 75 ? 12.562 1.903 -4.715 1 98.81 75 PHE A CA 1
ATOM 565 C C . PHE A 1 75 ? 12.773 3.41 -4.785 1 98.81 75 PHE A C 1
ATOM 567 O O . PHE A 1 75 ? 12.875 4.078 -3.754 1 98.81 75 PHE A O 1
ATOM 574 N N . VAL A 1 76 ? 12.875 3.922 -5.98 1 98.75 76 VAL A N 1
ATOM 575 C CA . VAL A 1 76 ? 13.047 5.359 -6.168 1 98.75 76 VAL A CA 1
ATOM 576 C C . VAL A 1 76 ? 11.852 6.102 -5.574 1 98.75 76 VAL A C 1
ATOM 578 O O . VAL A 1 76 ? 12.008 7.164 -4.965 1 98.75 76 VAL A O 1
ATOM 581 N N . GLY A 1 77 ? 10.641 5.586 -5.746 1 98.88 77 GLY A N 1
ATOM 582 C CA . GLY A 1 77 ? 9.453 6.16 -5.133 1 98.88 77 GLY A CA 1
ATOM 583 C C . GLY A 1 77 ? 9.539 6.242 -3.623 1 98.88 77 GLY A C 1
ATOM 584 O O . GLY A 1 77 ? 9.172 7.258 -3.027 1 98.88 77 GLY A O 1
ATOM 585 N N . ILE A 1 78 ? 10.039 5.219 -3.006 1 98.88 78 ILE A N 1
ATOM 586 C CA . ILE A 1 78 ? 10.203 5.207 -1.558 1 98.88 78 ILE A CA 1
ATOM 587 C C . ILE A 1 78 ? 11.133 6.344 -1.135 1 98.88 78 ILE A C 1
ATOM 589 O O . ILE A 1 78 ? 10.82 7.094 -0.206 1 98.88 78 ILE A O 1
ATOM 593 N N . VAL A 1 79 ? 12.203 6.484 -1.804 1 98.81 79 VAL A N 1
ATOM 594 C CA . VAL A 1 79 ? 13.195 7.488 -1.439 1 98.81 79 VAL A CA 1
ATOM 595 C C . VAL A 1 79 ? 12.617 8.883 -1.67 1 98.81 79 VAL A C 1
ATOM 597 O O . VAL A 1 79 ? 12.672 9.742 -0.781 1 98.81 79 VAL A O 1
ATOM 600 N N . LEU A 1 80 ? 12.016 9.102 -2.791 1 98.81 80 LEU A N 1
ATOM 601 C CA . LEU A 1 80 ? 11.578 10.438 -3.158 1 98.81 80 LEU A CA 1
ATOM 602 C C . LEU A 1 80 ? 10.281 10.805 -2.432 1 98.81 80 LEU A C 1
ATOM 604 O O . LEU A 1 80 ? 10.062 11.969 -2.102 1 98.81 80 LEU A O 1
ATOM 608 N N . PHE A 1 81 ? 9.414 9.914 -2.254 1 98.81 81 PHE A N 1
ATOM 609 C CA . PHE A 1 81 ? 8.141 10.195 -1.598 1 98.81 81 PHE A CA 1
ATOM 610 C C . PHE A 1 81 ? 8.305 10.203 -0.082 1 98.81 81 PHE A C 1
ATOM 612 O O . PHE A 1 81 ? 8.227 11.258 0.55 1 98.81 81 PHE A O 1
ATOM 619 N N . SER A 1 82 ? 8.578 9.008 0.519 1 98.88 82 SER A N 1
ATOM 620 C CA . SER A 1 82 ? 8.68 8.875 1.968 1 98.88 82 SER A CA 1
ATOM 621 C C . SER A 1 82 ? 9.898 9.609 2.51 1 98.88 82 SER A C 1
ATOM 623 O O . SER A 1 82 ? 9.82 10.266 3.551 1 98.88 82 SER A O 1
ATOM 625 N N . GLY A 1 83 ? 11.016 9.523 1.79 1 98.75 83 GLY A N 1
ATOM 626 C CA . GLY A 1 83 ? 12.211 10.242 2.221 1 98.75 83 GLY A CA 1
ATOM 627 C C . GLY A 1 83 ? 11.992 11.734 2.344 1 98.75 83 GLY A C 1
ATOM 628 O O . GLY A 1 83 ? 12.367 12.344 3.352 1 98.75 83 GLY A O 1
ATOM 629 N N . SER A 1 84 ? 11.383 12.344 1.297 1 98.75 84 SER A N 1
ATOM 630 C CA . SER A 1 84 ? 11.156 13.781 1.332 1 98.75 84 SER A CA 1
ATOM 631 C C . SER A 1 84 ? 10.172 14.156 2.434 1 98.75 84 SER A C 1
ATOM 633 O O . SER A 1 84 ? 10.312 15.203 3.076 1 98.75 84 SER A O 1
ATOM 635 N N . LEU A 1 85 ? 9.203 13.336 2.73 1 98.62 85 LEU A N 1
ATOM 636 C CA . LEU A 1 85 ? 8.211 13.641 3.754 1 98.62 85 LEU A CA 1
ATOM 637 C C . LEU A 1 85 ? 8.82 13.547 5.148 1 98.62 85 LEU A C 1
ATOM 639 O O . LEU A 1 85 ? 8.445 14.305 6.047 1 98.62 85 LEU A O 1
ATOM 643 N N . TYR A 1 86 ? 9.758 12.586 5.328 1 98.69 86 TYR A N 1
ATOM 644 C CA . TYR A 1 86 ? 10.461 12.531 6.605 1 98.69 86 TYR A CA 1
ATOM 645 C C . TYR A 1 86 ? 11.18 13.844 6.883 1 98.69 86 TYR A C 1
ATOM 647 O O . TYR A 1 86 ? 11.094 14.391 7.988 1 98.69 86 TYR A O 1
ATOM 655 N N . ILE A 1 87 ? 11.844 14.305 5.91 1 98.62 87 ILE A N 1
ATOM 656 C CA . ILE A 1 87 ? 12.602 15.539 6.066 1 98.62 87 ILE A CA 1
ATOM 657 C C . ILE A 1 87 ? 11.641 16.719 6.242 1 98.62 87 ILE A C 1
ATOM 659 O O . ILE A 1 87 ? 11.828 17.547 7.129 1 98.62 87 ILE A O 1
ATOM 663 N N . TYR A 1 88 ? 10.617 16.766 5.449 1 98.25 88 TYR A N 1
ATOM 664 C CA . TYR A 1 88 ? 9.648 17.859 5.531 1 98.25 88 TYR A CA 1
ATOM 665 C C . TYR A 1 88 ? 8.984 17.906 6.902 1 98.25 88 TYR A C 1
ATOM 667 O O . TYR A 1 88 ? 8.82 18.984 7.484 1 98.25 88 TYR A O 1
ATOM 675 N N . ALA A 1 89 ? 8.633 16.766 7.395 1 97.94 89 ALA A N 1
ATOM 676 C CA . ALA A 1 89 ? 7.91 16.688 8.664 1 97.94 89 ALA A CA 1
ATOM 677 C C . ALA A 1 89 ? 8.734 17.266 9.805 1 97.94 89 ALA A C 1
ATOM 679 O O . ALA A 1 89 ? 8.188 17.844 10.75 1 97.94 89 ALA A O 1
ATOM 680 N N . THR A 1 90 ? 10.031 17.234 9.703 1 97.94 90 THR A N 1
ATOM 681 C CA . THR A 1 90 ? 10.859 17.641 10.836 1 97.94 90 THR A CA 1
ATOM 682 C C . THR A 1 90 ? 11.492 19 10.586 1 97.94 90 THR A C 1
ATOM 684 O O . THR A 1 90 ? 11.969 19.656 11.516 1 97.94 90 THR A O 1
ATOM 687 N N . THR A 1 91 ? 11.508 19.484 9.328 1 97.62 91 THR A N 1
ATOM 688 C CA . THR A 1 91 ? 12.227 20.703 9.023 1 97.62 91 THR A CA 1
ATOM 689 C C . THR A 1 91 ? 11.273 21.781 8.508 1 97.62 91 THR A C 1
ATOM 691 O O . THR A 1 91 ? 11.602 22.969 8.523 1 97.62 91 THR A O 1
ATOM 694 N N . SER A 1 92 ? 10.164 21.344 7.938 1 97.12 92 SER A N 1
ATOM 695 C CA . SER A 1 92 ? 9.164 22.203 7.332 1 97.12 92 SER A CA 1
ATOM 696 C C . SER A 1 92 ? 9.711 22.906 6.09 1 97.12 92 SER A C 1
ATOM 698 O O . SER A 1 92 ? 9.18 23.938 5.664 1 97.12 92 SER A O 1
ATOM 700 N N . ILE A 1 93 ? 10.781 22.438 5.539 1 97.69 93 ILE A N 1
ATOM 701 C CA . ILE A 1 93 ? 11.336 22.984 4.309 1 97.69 93 ILE A CA 1
ATOM 702 C C . ILE A 1 93 ? 10.461 22.578 3.121 1 97.69 93 ILE A C 1
ATOM 704 O O . ILE A 1 93 ? 10.391 21.391 2.777 1 97.69 93 ILE A O 1
ATOM 708 N N . LYS A 1 94 ? 9.859 23.5 2.434 1 97 94 LYS A N 1
ATOM 709 C CA . LYS A 1 94 ? 8.82 23.297 1.427 1 97 94 LYS A CA 1
ATOM 710 C C . LYS A 1 94 ? 9.367 22.562 0.209 1 97 94 LYS A C 1
ATOM 712 O O . LYS A 1 94 ? 8.625 21.844 -0.468 1 97 94 LYS A O 1
ATOM 717 N N . PHE A 1 95 ? 10.648 22.781 -0.065 1 97.19 95 PHE A N 1
ATOM 718 C CA . PHE A 1 95 ? 11.273 22.094 -1.188 1 97.19 95 PHE A CA 1
ATOM 719 C C . PHE A 1 95 ? 11.008 20.594 -1.119 1 97.19 95 PHE A C 1
ATOM 721 O O . PHE A 1 95 ? 10.711 19.953 -2.135 1 97.19 95 PHE A O 1
ATOM 728 N N . PHE A 1 96 ? 11.148 19.984 0.014 1 97.62 96 PHE A N 1
ATOM 729 C CA . PHE A 1 96 ? 10.977 18.547 0.168 1 97.62 96 PHE A CA 1
ATOM 730 C C . PHE A 1 96 ? 9.523 18.156 -0.015 1 97.62 96 PHE A C 1
ATOM 732 O O . PHE A 1 96 ? 9.227 17.078 -0.542 1 97.62 96 PHE A O 1
ATOM 739 N N . ALA A 1 97 ? 8.633 18.969 0.382 1 95.5 97 ALA A N 1
ATOM 740 C CA . ALA A 1 97 ? 7.219 18.703 0.111 1 95.5 97 ALA A CA 1
ATOM 741 C C . ALA A 1 97 ? 6.941 18.703 -1.39 1 95.5 97 ALA A C 1
ATOM 743 O O . ALA A 1 97 ? 6.121 17.922 -1.871 1 95.5 97 ALA A O 1
ATOM 744 N N . MET A 1 98 ? 7.66 19.562 -2.1 1 96.5 98 MET A N 1
ATOM 745 C CA . MET A 1 98 ? 7.453 19.688 -3.539 1 96.5 98 MET A CA 1
ATOM 746 C C . MET A 1 98 ? 8.023 18.484 -4.281 1 96.5 98 MET A C 1
ATOM 748 O O . MET A 1 98 ? 7.598 18.188 -5.395 1 96.5 98 MET A O 1
ATOM 752 N N . VAL A 1 99 ? 8.922 17.766 -3.695 1 97.88 99 VAL A N 1
ATOM 753 C CA . VAL A 1 99 ? 9.562 16.594 -4.277 1 97.88 99 VAL A CA 1
ATOM 754 C C . VAL A 1 99 ? 8.633 15.375 -4.152 1 97.88 99 VAL A C 1
ATOM 756 O O . VAL A 1 99 ? 8.672 14.469 -4.984 1 97.88 99 VAL A O 1
ATOM 759 N N . THR A 1 100 ? 7.754 15.336 -3.252 1 98 100 THR A N 1
ATOM 760 C CA . THR A 1 100 ? 6.949 14.195 -2.838 1 98 100 THR A CA 1
ATOM 761 C C . THR A 1 100 ? 6.07 13.703 -3.984 1 98 100 THR A C 1
ATOM 763 O O . THR A 1 100 ? 5.996 12.508 -4.254 1 98 100 THR A O 1
ATOM 766 N N . PRO A 1 101 ? 5.473 14.617 -4.785 1 97.81 101 PRO A N 1
ATOM 767 C CA . PRO A 1 101 ? 4.617 14.133 -5.871 1 97.81 101 PRO A CA 1
ATOM 768 C C . PRO A 1 101 ? 5.391 13.352 -6.93 1 97.81 101 PRO A C 1
ATOM 770 O O . PRO A 1 101 ? 4.84 12.445 -7.555 1 97.81 101 PRO A O 1
ATOM 773 N N . VAL A 1 102 ? 6.625 13.672 -7.098 1 98.38 102 VAL A N 1
ATOM 774 C CA . VAL A 1 102 ? 7.461 12.93 -8.039 1 98.38 102 VAL A CA 1
ATOM 775 C C . VAL A 1 102 ? 7.598 11.484 -7.574 1 98.38 102 VAL A C 1
ATOM 777 O O . VAL A 1 102 ? 7.523 10.555 -8.383 1 98.38 102 VAL A O 1
ATOM 780 N N . GLY A 1 103 ? 7.812 11.273 -6.312 1 98.69 103 GLY A N 1
ATOM 781 C CA . GLY A 1 103 ? 7.824 9.922 -5.766 1 98.69 103 GLY A CA 1
ATOM 782 C C . GLY A 1 103 ? 6.508 9.195 -5.938 1 98.69 103 GLY A C 1
ATOM 783 O O . GLY A 1 103 ? 6.484 8.008 -6.254 1 98.69 103 GLY A O 1
ATOM 784 N N . GLY A 1 104 ? 5.434 9.945 -5.707 1 98.56 104 GLY A N 1
ATOM 785 C CA . GLY A 1 104 ? 4.113 9.375 -5.938 1 98.56 104 GLY A CA 1
ATOM 786 C C . GLY A 1 104 ? 3.904 8.922 -7.371 1 98.56 104 GLY A C 1
ATOM 787 O O . GLY A 1 104 ? 3.324 7.859 -7.609 1 98.56 104 GLY A O 1
ATOM 788 N N . LEU A 1 105 ? 4.344 9.703 -8.312 1 98.62 105 LEU A N 1
ATOM 789 C CA . LEU A 1 105 ? 4.254 9.328 -9.719 1 98.62 105 LEU A CA 1
ATOM 790 C C . LEU A 1 105 ? 5.074 8.07 -10 1 98.62 105 LEU A C 1
ATOM 792 O O . LEU A 1 105 ? 4.664 7.227 -10.797 1 98.62 105 LEU A O 1
ATOM 796 N N . ALA A 1 106 ? 6.211 8.023 -9.414 1 98.81 106 ALA A N 1
ATOM 797 C CA . ALA A 1 106 ? 7.02 6.82 -9.562 1 98.81 106 ALA A CA 1
ATOM 798 C C . ALA A 1 106 ? 6.273 5.59 -9.055 1 98.81 106 ALA A C 1
ATOM 800 O O . ALA A 1 106 ? 6.312 4.527 -9.672 1 98.81 106 ALA A O 1
ATOM 801 N N . PHE A 1 107 ? 5.633 5.734 -7.879 1 98.88 107 PHE A N 1
ATOM 802 C CA . PHE A 1 107 ? 4.82 4.645 -7.352 1 98.88 107 PHE A CA 1
ATOM 803 C C . PHE A 1 107 ? 3.768 4.215 -8.367 1 98.88 107 PHE A C 1
ATOM 805 O O . PHE A 1 107 ? 3.641 3.025 -8.672 1 98.88 107 PHE A O 1
ATOM 812 N N . LEU A 1 108 ? 3.055 5.145 -8.922 1 98.81 108 LEU A N 1
ATOM 813 C CA . LEU A 1 108 ? 1.996 4.832 -9.875 1 98.81 108 LEU A CA 1
ATOM 814 C C . LEU A 1 108 ? 2.557 4.113 -11.102 1 98.81 108 LEU A C 1
ATOM 816 O O . LEU A 1 108 ? 2.006 3.1 -11.531 1 98.81 108 LEU A O 1
ATOM 820 N N . ALA A 1 109 ? 3.586 4.633 -11.625 1 98.81 109 ALA A N 1
ATOM 821 C CA . ALA A 1 109 ? 4.238 4 -12.766 1 98.81 109 ALA A CA 1
ATOM 822 C C . ALA A 1 109 ? 4.703 2.588 -12.422 1 98.81 109 ALA A C 1
ATOM 824 O O . ALA A 1 109 ? 4.598 1.675 -13.242 1 98.81 109 ALA A O 1
ATOM 825 N N . GLY A 1 110 ? 5.25 2.395 -11.203 1 98.81 110 GLY A N 1
ATOM 826 C CA 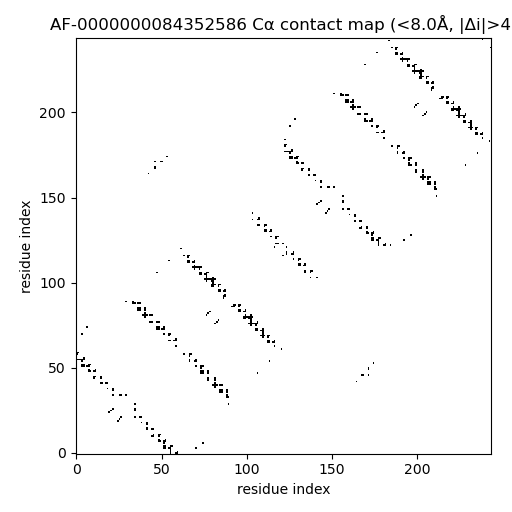. GLY A 1 110 ? 5.664 1.074 -10.758 1 98.81 110 GLY A CA 1
ATOM 827 C C . GLY A 1 110 ? 4.539 0.059 -10.766 1 98.81 110 GLY A C 1
ATOM 828 O O . GLY A 1 110 ? 4.715 -1.066 -11.234 1 98.81 110 GLY A O 1
ATOM 829 N N . TRP A 1 111 ? 3.434 0.464 -10.297 1 98.81 111 TRP A N 1
ATOM 830 C CA . TRP A 1 111 ? 2.279 -0.428 -10.281 1 98.81 111 TRP A CA 1
ATOM 831 C C . TRP A 1 111 ? 1.833 -0.768 -11.695 1 98.81 111 TRP A C 1
ATOM 833 O O . TRP A 1 111 ? 1.451 -1.906 -11.977 1 98.81 111 TRP A O 1
ATOM 843 N N . ILE A 1 112 ? 1.831 0.209 -12.609 1 98.75 112 ILE A N 1
ATOM 844 C CA . ILE A 1 112 ? 1.45 -0.026 -14 1 98.75 112 ILE A CA 1
ATOM 845 C C . ILE A 1 112 ? 2.41 -1.029 -14.633 1 98.75 112 ILE A C 1
ATOM 847 O O . ILE A 1 112 ? 1.979 -1.984 -15.289 1 98.75 112 ILE A O 1
ATOM 851 N N . VAL A 1 113 ? 3.66 -0.818 -14.453 1 98.62 113 VAL A N 1
ATOM 852 C CA . VAL A 1 113 ? 4.668 -1.685 -15.055 1 98.62 113 VAL A CA 1
ATOM 853 C C . VAL A 1 113 ? 4.566 -3.086 -14.461 1 98.62 113 VAL A C 1
ATOM 855 O O . VAL A 1 113 ? 4.707 -4.082 -15.172 1 98.62 113 VAL A O 1
ATOM 858 N N . LEU A 1 114 ? 4.371 -3.188 -13.133 1 98 114 LEU A N 1
ATOM 859 C CA . LEU A 1 114 ? 4.176 -4.488 -12.508 1 98 114 LEU A CA 1
ATOM 860 C C . LEU A 1 114 ? 2.949 -5.191 -13.078 1 98 114 LEU A C 1
ATOM 862 O O . LEU A 1 114 ? 2.971 -6.402 -13.305 1 98 114 LEU A O 1
ATOM 866 N N . GLY A 1 115 ? 1.897 -4.441 -13.281 1 97.69 115 GLY A N 1
ATOM 867 C CA . GLY A 1 115 ? 0.717 -5.012 -13.914 1 97.69 115 GLY A CA 1
ATOM 868 C C . GLY A 1 115 ? 0.991 -5.566 -15.305 1 97.69 115 GLY A C 1
ATOM 869 O O . GLY A 1 115 ? 0.536 -6.66 -15.633 1 97.69 115 GLY A O 1
ATOM 870 N N . TYR A 1 116 ? 1.699 -4.773 -16.109 1 97.38 116 TYR A N 1
ATOM 871 C CA . TYR A 1 116 ? 2.104 -5.238 -17.422 1 97.38 116 TYR A CA 1
ATOM 872 C C . TYR A 1 116 ? 2.887 -6.543 -17.328 1 97.38 116 TYR A C 1
ATOM 874 O O . TYR A 1 116 ? 2.627 -7.488 -18.078 1 97.38 116 TYR A O 1
ATOM 882 N N . ALA A 1 117 ? 3.807 -6.59 -16.422 1 95.5 117 ALA A N 1
ATOM 883 C CA . ALA A 1 117 ? 4.613 -7.789 -16.234 1 95.5 117 ALA A CA 1
ATOM 884 C C . ALA A 1 117 ? 3.74 -8.977 -15.836 1 95.5 117 ALA A C 1
ATOM 886 O O . ALA A 1 117 ? 3.914 -10.086 -16.359 1 95.5 117 ALA A O 1
ATOM 887 N N . ALA A 1 118 ? 2.848 -8.75 -14.906 1 93.94 118 ALA A N 1
ATOM 888 C CA . ALA A 1 118 ? 1.984 -9.828 -14.43 1 93.94 118 ALA A CA 1
ATOM 889 C C . ALA A 1 118 ? 1.119 -10.383 -15.562 1 93.94 118 ALA A C 1
ATOM 891 O O . ALA A 1 118 ? 0.937 -11.594 -15.68 1 93.94 118 ALA A O 1
ATOM 892 N N . ILE A 1 119 ? 0.595 -9.508 -16.391 1 94 119 ILE A N 1
ATOM 893 C CA . ILE A 1 119 ? -0.257 -9.914 -17.5 1 94 119 ILE A CA 1
ATOM 894 C C . ILE A 1 119 ? 0.56 -10.727 -18.516 1 94 119 ILE A C 1
ATOM 896 O O . ILE A 1 119 ? 0.091 -11.742 -19.031 1 94 119 ILE A O 1
ATOM 900 N N . LYS A 1 120 ? 1.806 -10.391 -18.703 1 93.62 120 LYS A N 1
ATOM 901 C CA . LYS A 1 120 ? 2.641 -11.008 -19.734 1 93.62 120 LYS A CA 1
ATOM 902 C C . LYS A 1 120 ? 3.281 -12.297 -19.234 1 93.62 120 LYS A C 1
ATOM 904 O O . LYS A 1 120 ? 3.52 -13.219 -20 1 93.62 120 LYS A O 1
ATOM 909 N N . LEU A 1 121 ? 3.545 -12.375 -17.969 1 88 121 LEU A N 1
ATOM 910 C CA . LEU A 1 121 ? 4.414 -13.438 -17.484 1 88 121 LEU A CA 1
ATOM 911 C C . LEU A 1 121 ? 3.611 -14.508 -16.75 1 88 121 LEU A C 1
ATOM 913 O O . LEU A 1 121 ? 4.043 -15.656 -16.656 1 88 121 LEU A O 1
ATOM 917 N N . VAL A 1 122 ? 2.557 -14.047 -15.992 1 77.06 122 VAL A N 1
ATOM 918 C CA . VAL A 1 122 ? 1.887 -15.008 -15.117 1 77.06 122 VAL A CA 1
ATOM 919 C C . VAL A 1 122 ? 0.619 -15.523 -15.797 1 77.06 122 VAL A C 1
ATOM 921 O O . VAL A 1 122 ? 0.279 -16.703 -15.68 1 77.06 122 VAL A O 1
ATOM 924 N N . MET B 1 1 ? -6.016 -17.828 -11.344 1 63.88 1 MET B N 1
ATOM 925 C CA . MET B 1 1 ? -4.766 -17.734 -10.602 1 63.88 1 MET B CA 1
ATOM 926 C C . MET B 1 1 ? -4.141 -16.344 -10.766 1 63.88 1 MET B C 1
ATOM 928 O O . MET B 1 1 ? -3.857 -15.664 -9.781 1 63.88 1 MET B O 1
ATOM 932 N N . LYS B 1 2 ? -4.098 -15.891 -11.961 1 87.44 2 LYS B N 1
ATOM 933 C CA . LYS B 1 2 ? -3.422 -14.625 -12.234 1 87.44 2 LYS B CA 1
ATOM 934 C C . LYS B 1 2 ? -4.332 -13.438 -11.93 1 87.44 2 LYS B C 1
ATOM 936 O O . LYS B 1 2 ? -3.855 -12.32 -11.734 1 87.44 2 LYS B O 1
ATOM 941 N N . LEU B 1 3 ? -5.594 -13.922 -11.727 1 93.56 3 LEU B N 1
ATOM 942 C CA . LEU B 1 3 ? -6.594 -12.867 -11.578 1 93.56 3 LEU B CA 1
ATOM 943 C C . LEU B 1 3 ? -6.355 -12.07 -10.297 1 93.56 3 LEU B C 1
ATOM 945 O O . LEU B 1 3 ? -6.418 -10.836 -10.312 1 93.56 3 LEU B O 1
ATOM 949 N N . PHE B 1 4 ? -6.074 -12.727 -9.211 1 96.31 4 PHE B N 1
ATOM 950 C CA . PHE B 1 4 ? -5.914 -12.039 -7.941 1 96.31 4 PHE B CA 1
ATOM 951 C C . PHE B 1 4 ? -4.637 -11.203 -7.938 1 96.31 4 PHE B C 1
ATOM 953 O O . PHE B 1 4 ? -4.578 -10.148 -7.297 1 96.31 4 PHE B O 1
ATOM 960 N N . LEU B 1 5 ? -3.629 -11.625 -8.641 1 96.31 5 LEU B N 1
ATOM 961 C CA . LEU B 1 5 ? -2.445 -10.789 -8.805 1 96.31 5 LEU B CA 1
ATOM 962 C C . LEU B 1 5 ? -2.783 -9.508 -9.547 1 96.31 5 LEU B C 1
ATOM 964 O O . LEU B 1 5 ? -2.391 -8.414 -9.133 1 96.31 5 LEU B O 1
ATOM 968 N N . ILE B 1 6 ? -3.568 -9.664 -10.578 1 96.88 6 ILE B N 1
ATOM 969 C CA . ILE B 1 6 ? -3.939 -8.508 -11.398 1 96.88 6 ILE B CA 1
ATOM 970 C C . ILE B 1 6 ? -4.844 -7.578 -10.594 1 96.88 6 ILE B C 1
ATOM 972 O O . ILE B 1 6 ? -4.645 -6.363 -10.586 1 96.88 6 ILE B O 1
ATOM 976 N N . LEU B 1 7 ? -5.77 -8.156 -9.883 1 97.81 7 LEU B N 1
ATOM 977 C CA . LEU B 1 7 ? -6.645 -7.352 -9.039 1 97.81 7 LEU B CA 1
ATOM 978 C C . LEU B 1 7 ? -5.852 -6.648 -7.941 1 97.81 7 LEU B C 1
ATOM 980 O O . LEU B 1 7 ? -6.125 -5.492 -7.613 1 97.81 7 LEU B O 1
ATOM 984 N N . GLY B 1 8 ? -4.902 -7.348 -7.352 1 98.5 8 GLY B N 1
ATOM 985 C CA . GLY B 1 8 ? -4.031 -6.727 -6.363 1 98.5 8 GLY B CA 1
ATOM 986 C C . GLY B 1 8 ? -3.252 -5.551 -6.914 1 98.5 8 GLY B C 1
ATOM 987 O O . GLY B 1 8 ? -3.18 -4.496 -6.277 1 98.5 8 GLY B O 1
ATOM 988 N N . ILE B 1 9 ? -2.752 -5.723 -8.062 1 98.44 9 ILE B N 1
ATOM 989 C CA . ILE B 1 9 ? -1.933 -4.688 -8.688 1 98.44 9 ILE B CA 1
ATOM 990 C C . ILE B 1 9 ? -2.797 -3.475 -9.023 1 98.44 9 ILE 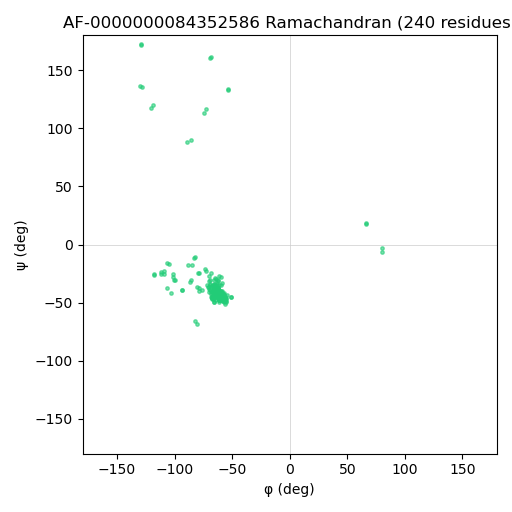B C 1
ATOM 992 O O . ILE B 1 9 ? -2.408 -2.336 -8.758 1 98.44 9 ILE B O 1
ATOM 996 N N . ILE B 1 10 ? -3.941 -3.672 -9.594 1 98.31 10 ILE B N 1
ATOM 997 C CA . ILE B 1 10 ? -4.863 -2.582 -9.883 1 98.31 10 ILE B CA 1
ATOM 998 C C . ILE B 1 10 ? -5.242 -1.859 -8.594 1 98.31 10 ILE B C 1
ATOM 1000 O O . ILE B 1 10 ? -5.254 -0.627 -8.547 1 98.31 10 ILE B O 1
ATOM 1004 N N . ASN B 1 11 ? -5.504 -2.613 -7.586 1 98.69 11 ASN B N 1
ATOM 1005 C CA . ASN B 1 11 ? -5.844 -2.008 -6.305 1 98.69 11 ASN B CA 1
ATOM 1006 C C . ASN B 1 11 ? -4.66 -1.245 -5.711 1 98.69 11 ASN B C 1
ATOM 1008 O O . ASN B 1 11 ? -4.844 -0.226 -5.043 1 98.69 11 ASN B O 1
ATOM 1012 N N . GLY B 1 12 ? -3.441 -1.779 -5.883 1 98.69 12 GLY B N 1
ATOM 1013 C CA . GLY B 1 12 ? -2.268 -1.034 -5.461 1 98.69 12 GLY B CA 1
ATOM 1014 C C . GLY B 1 12 ? -2.148 0.323 -6.125 1 98.69 12 GLY B C 1
ATOM 1015 O O . GLY B 1 12 ? -1.923 1.333 -5.457 1 98.69 12 GLY B O 1
ATOM 1016 N N . PHE B 1 13 ? -2.396 0.33 -7.434 1 98.75 13 PHE B N 1
ATOM 1017 C CA . PHE B 1 13 ? -2.406 1.578 -8.188 1 98.75 13 PHE B CA 1
ATOM 1018 C C . PHE B 1 13 ? -3.484 2.52 -7.66 1 98.75 13 PHE B C 1
ATOM 1020 O O . PHE B 1 13 ? -3.209 3.688 -7.375 1 98.75 13 PHE B O 1
ATOM 1027 N N . LEU B 1 14 ? -4.633 2.043 -7.512 1 98.69 14 LEU B N 1
ATOM 1028 C CA . LEU B 1 14 ? -5.762 2.859 -7.09 1 98.69 14 LEU B CA 1
ATOM 1029 C C . LEU B 1 14 ? -5.551 3.395 -5.676 1 98.69 14 LEU B C 1
ATOM 1031 O O . LEU B 1 14 ? -5.922 4.531 -5.375 1 98.69 14 LEU B O 1
ATOM 1035 N N . ALA B 1 15 ? -4.996 2.553 -4.77 1 98.75 15 ALA B N 1
ATOM 1036 C CA . ALA B 1 15 ? -4.766 2.998 -3.398 1 98.75 15 ALA B CA 1
ATOM 1037 C C . ALA B 1 15 ? -3.838 4.211 -3.365 1 98.75 15 ALA B C 1
ATOM 1039 O O . ALA B 1 15 ? -4.07 5.16 -2.613 1 98.75 15 ALA B O 1
ATOM 1040 N N . VAL B 1 16 ? -2.822 4.145 -4.227 1 98.62 16 VAL B N 1
ATOM 1041 C CA . VAL B 1 16 ? -1.889 5.266 -4.285 1 98.62 16 VAL B CA 1
ATOM 1042 C C . VAL B 1 16 ? -2.59 6.492 -4.867 1 98.62 16 VAL B C 1
ATOM 1044 O O . VAL B 1 16 ? -2.459 7.598 -4.34 1 98.62 16 VAL B O 1
ATOM 1047 N N . ALA B 1 17 ? -3.316 6.332 -5.91 1 98.44 17 ALA B N 1
ATOM 1048 C CA . ALA B 1 17 ? -4.031 7.434 -6.555 1 98.44 17 ALA B CA 1
ATOM 1049 C C . ALA B 1 17 ? -5.051 8.055 -5.602 1 98.44 17 ALA B C 1
ATOM 1051 O O . ALA B 1 17 ? -5.141 9.281 -5.496 1 98.44 17 ALA B O 1
ATOM 1052 N N . LEU B 1 18 ? -5.789 7.258 -4.926 1 98.38 18 LEU B N 1
ATOM 1053 C CA . LEU B 1 18 ? -6.805 7.738 -3.994 1 98.38 18 LEU B CA 1
ATOM 1054 C C . LEU B 1 18 ? -6.16 8.375 -2.77 1 98.38 18 LEU B C 1
ATOM 1056 O O . LEU B 1 18 ? -6.688 9.344 -2.215 1 98.38 18 LEU B O 1
ATOM 1060 N N . GLY B 1 19 ? -5.039 7.793 -2.332 1 97.44 19 GLY B N 1
ATOM 1061 C CA . GLY B 1 19 ? -4.281 8.453 -1.282 1 97.44 19 GLY B CA 1
ATOM 1062 C C . GLY B 1 19 ? -3.84 9.852 -1.658 1 97.44 19 GLY B C 1
ATOM 1063 O O . GLY B 1 19 ? -3.975 10.789 -0.865 1 97.44 19 GLY B O 1
ATOM 1064 N N . ALA B 1 20 ? -3.334 9.977 -2.857 1 95.5 20 ALA B N 1
ATOM 1065 C CA . ALA B 1 20 ? -2.922 11.289 -3.361 1 95.5 20 ALA B CA 1
ATOM 1066 C C . ALA B 1 20 ? -4.113 12.242 -3.453 1 95.5 20 ALA B C 1
ATOM 1068 O O . ALA B 1 20 ? -4 13.422 -3.109 1 95.5 20 ALA B O 1
ATOM 1069 N N . PHE B 1 21 ? -5.191 11.742 -3.918 1 96.56 21 PHE B N 1
ATOM 1070 C CA . PHE B 1 21 ? -6.398 12.555 -4.02 1 96.56 21 PHE B CA 1
ATOM 1071 C C . PHE B 1 21 ? -6.832 13.055 -2.645 1 96.56 21 PHE B C 1
ATOM 1073 O O . PHE B 1 21 ? -7.32 14.18 -2.514 1 96.56 21 PHE B O 1
ATOM 1080 N N . GLY B 1 22 ? -6.75 12.219 -1.656 1 95.19 22 GLY B N 1
ATOM 1081 C CA . GLY B 1 22 ? -7.039 12.648 -0.298 1 95.19 22 GLY B CA 1
ATOM 1082 C C . GLY B 1 22 ? -6.191 13.828 0.147 1 95.19 22 GLY B C 1
ATOM 1083 O O . GLY B 1 22 ? -6.715 14.812 0.664 1 95.19 22 GLY B O 1
ATOM 1084 N N . THR B 1 23 ? -4.953 13.773 -0.098 1 92.19 23 THR B N 1
ATOM 1085 C CA . THR B 1 23 ? -3.998 14.773 0.366 1 92.19 23 THR B CA 1
ATOM 1086 C C . THR B 1 23 ? -4.051 16.016 -0.51 1 92.19 23 THR B C 1
ATOM 1088 O O . THR B 1 23 ? -4.02 17.141 -0.003 1 92.19 23 THR B O 1
ATOM 1091 N N . HIS B 1 24 ? -4.18 15.867 -1.812 1 91.5 24 HIS B N 1
ATOM 1092 C CA . HIS B 1 24 ? -4.078 17 -2.729 1 91.5 24 HIS B CA 1
ATOM 1093 C C . HIS B 1 24 ? -5.457 17.469 -3.186 1 91.5 24 HIS B C 1
ATOM 1095 O O . HIS B 1 24 ? -5.637 18.625 -3.553 1 91.5 24 HIS B O 1
ATOM 1101 N N . GLY B 1 25 ? -6.32 16.625 -3.156 1 93.19 25 GLY B N 1
ATOM 1102 C CA . GLY B 1 25 ? -7.625 16.938 -3.725 1 93.19 25 GLY B CA 1
ATOM 1103 C C . GLY B 1 25 ? -8.656 17.312 -2.678 1 93.19 25 GLY B C 1
ATOM 1104 O O . GLY B 1 25 ? -9.547 18.125 -2.936 1 93.19 25 GLY B O 1
ATOM 1105 N N . LEU B 1 26 ? -8.555 16.766 -1.474 1 95.06 26 LEU B N 1
ATOM 1106 C CA . LEU B 1 26 ? -9.641 16.906 -0.507 1 95.06 26 LEU B CA 1
ATOM 1107 C C . LEU B 1 26 ? -9.227 17.781 0.663 1 95.06 26 LEU B C 1
ATOM 1109 O O . LEU B 1 26 ? -10.078 18.312 1.383 1 95.06 26 LEU B O 1
ATOM 1113 N N . GLU B 1 27 ? -7.895 17.797 0.875 1 91.62 27 GLU B N 1
ATOM 1114 C CA . GLU B 1 27 ? -7.43 18.594 2.006 1 91.62 27 GLU B CA 1
ATOM 1115 C C . GLU B 1 27 ? -7.957 20.031 1.928 1 91.62 27 GLU B C 1
ATOM 1117 O O . GLU B 1 27 ? -7.887 20.656 0.874 1 91.62 27 GLU B O 1
ATOM 1122 N N . GLY B 1 28 ? -8.477 20.562 3.037 1 91.81 28 GLY B N 1
ATOM 1123 C CA . GLY B 1 28 ? -9.023 21.906 3.078 1 91.81 28 GLY B CA 1
ATOM 1124 C C . GLY B 1 28 ? -10.43 22 2.516 1 91.81 28 GLY B C 1
ATOM 1125 O O . GLY B 1 28 ? -11.078 23.031 2.615 1 91.81 28 GLY B O 1
ATOM 1126 N N . LYS B 1 29 ? -10.953 20.938 2.021 1 96.5 29 LYS B N 1
ATOM 1127 C CA . LYS B 1 29 ? -12.266 20.969 1.379 1 96.5 29 LYS B CA 1
ATOM 1128 C C . LYS B 1 29 ? -13.297 20.203 2.197 1 96.5 29 LYS B C 1
ATOM 1130 O O . LYS B 1 29 ? -14.508 20.375 2.006 1 96.5 29 LYS B O 1
ATOM 1135 N N . ILE B 1 30 ? -12.844 19.312 2.99 1 96.12 30 ILE B N 1
ATOM 1136 C CA . ILE B 1 30 ? -13.727 18.562 3.869 1 96.12 30 ILE B CA 1
ATOM 1137 C C . ILE B 1 30 ? -13.195 18.609 5.301 1 96.12 30 ILE B C 1
ATOM 1139 O O . ILE B 1 30 ? -12.086 19.094 5.543 1 96.12 30 ILE B O 1
ATOM 1143 N N . SER B 1 31 ? -14.016 18.078 6.25 1 95.81 31 SER B N 1
ATOM 1144 C CA . SER B 1 31 ? -13.625 18.156 7.652 1 95.81 31 SER B CA 1
ATOM 1145 C C . SER B 1 31 ? -12.43 17.25 7.945 1 95.81 31 SER B C 1
ATOM 1147 O O . SER B 1 31 ? -12.141 16.328 7.184 1 95.81 31 SER B O 1
ATOM 1149 N N . GLU B 1 32 ? -11.711 17.5 9.062 1 93.94 32 GLU B N 1
ATOM 1150 C CA . GLU B 1 32 ? -10.594 16.656 9.484 1 93.94 32 GLU B CA 1
ATOM 1151 C C . GLU B 1 32 ? -11.047 15.227 9.781 1 93.94 32 GLU B C 1
ATOM 1153 O O . GLU B 1 32 ? -10.32 14.273 9.5 1 93.94 32 GLU B O 1
ATOM 1158 N N . LYS B 1 33 ? -12.258 15.188 10.391 1 96.06 33 LYS B N 1
ATOM 1159 C CA . LYS B 1 33 ? -12.805 13.859 10.672 1 96.06 33 LYS B CA 1
ATOM 1160 C C . LYS B 1 33 ? -13.047 13.086 9.375 1 96.06 33 LYS B C 1
ATOM 1162 O O . LYS B 1 33 ? -12.766 11.883 9.305 1 96.06 33 LYS B O 1
ATOM 1167 N N . ALA B 1 34 ? -13.57 13.719 8.375 1 97.62 34 ALA B N 1
ATOM 1168 C CA . ALA B 1 34 ? -13.812 13.102 7.074 1 97.62 34 ALA B CA 1
ATOM 1169 C C . ALA B 1 34 ? -12.5 12.703 6.406 1 97.62 34 ALA B C 1
ATOM 1171 O O . ALA B 1 34 ? -12.414 11.641 5.785 1 97.62 34 ALA B O 1
ATOM 1172 N N . LEU B 1 35 ? -11.5 13.531 6.551 1 96.81 35 LEU B N 1
ATOM 1173 C CA . LEU B 1 35 ? -10.188 13.211 5.996 1 96.81 35 LEU B CA 1
ATOM 1174 C C . LEU B 1 35 ? -9.594 11.984 6.68 1 96.81 35 LEU B C 1
ATOM 1176 O O . LEU B 1 35 ? -8.977 11.141 6.027 1 96.81 35 LEU B O 1
ATOM 1180 N N . ALA B 1 36 ? -9.742 11.898 7.953 1 96.25 36 ALA B N 1
ATOM 1181 C CA . ALA B 1 36 ? -9.258 10.734 8.688 1 96.25 36 ALA B CA 1
ATOM 1182 C C . ALA B 1 36 ? -9.977 9.461 8.234 1 96.25 36 ALA B C 1
ATOM 1184 O O . ALA B 1 36 ? -9.359 8.398 8.148 1 96.25 36 ALA B O 1
ATOM 1185 N N . THR B 1 37 ? -11.25 9.633 7.988 1 98.12 37 THR B N 1
ATOM 1186 C CA . THR B 1 37 ? -12.023 8.508 7.465 1 98.12 37 THR B CA 1
ATOM 1187 C C . THR B 1 37 ? -11.5 8.078 6.098 1 98.12 37 THR B C 1
ATOM 1189 O O . THR B 1 37 ? -11.359 6.887 5.832 1 98.12 37 THR B O 1
ATOM 1192 N N . TRP B 1 38 ? -11.211 9.016 5.242 1 98.44 38 TRP B N 1
ATOM 1193 C CA . TRP B 1 38 ? -10.633 8.734 3.932 1 98.44 38 TRP B CA 1
ATOM 1194 C C . TRP B 1 38 ? -9.305 8 4.07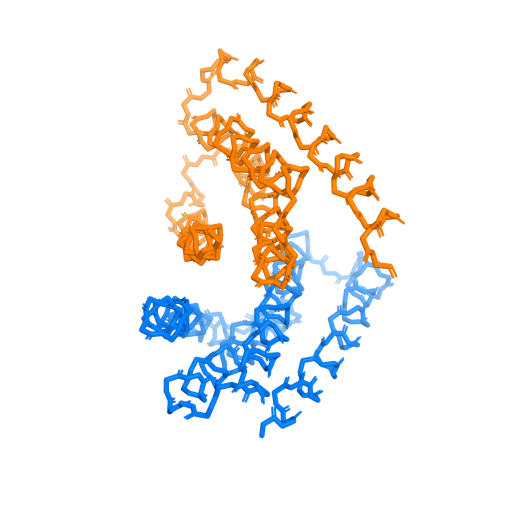 1 98.44 38 TRP B C 1
ATOM 1196 O O . TRP B 1 38 ? -9.062 7.008 3.381 1 98.44 38 TRP B O 1
ATOM 1206 N N . GLU B 1 39 ? -8.484 8.453 4.988 1 97.62 39 GLU B N 1
ATOM 1207 C CA . GLU B 1 39 ? -7.18 7.832 5.195 1 97.62 39 GLU B CA 1
ATOM 1208 C C . GLU B 1 39 ? -7.324 6.402 5.707 1 97.62 39 GLU B C 1
ATOM 1210 O O . GLU B 1 39 ? -6.543 5.523 5.34 1 97.62 39 GLU B O 1
ATOM 1215 N N . LYS B 1 40 ? -8.289 6.215 6.547 1 98.12 40 LYS B N 1
ATOM 1216 C CA . LYS B 1 40 ? -8.57 4.855 6.992 1 98.12 40 LYS B CA 1
ATOM 1217 C C . LYS B 1 40 ? -8.914 3.949 5.812 1 98.12 40 LYS B C 1
ATOM 1219 O O . LYS B 1 40 ? -8.438 2.814 5.738 1 98.12 40 LYS B O 1
ATOM 1224 N N . ALA B 1 41 ? -9.75 4.457 4.969 1 98.81 41 ALA B N 1
ATOM 1225 C CA . ALA B 1 41 ? -10.094 3.709 3.766 1 98.81 41 ALA B CA 1
ATOM 1226 C C . ALA B 1 41 ? -8.852 3.352 2.959 1 98.81 41 ALA B C 1
ATOM 1228 O O . ALA B 1 41 ? -8.688 2.205 2.535 1 98.81 41 ALA B O 1
ATOM 1229 N N . VAL B 1 42 ? -7.984 4.266 2.766 1 98.69 42 VAL B N 1
ATOM 1230 C CA . VAL B 1 42 ? -6.766 4.066 1.985 1 98.69 42 VAL B CA 1
ATOM 1231 C C . VAL B 1 42 ? -5.883 3.02 2.66 1 98.69 42 VAL B C 1
ATOM 1233 O O . VAL B 1 42 ? -5.391 2.098 2.004 1 98.69 42 VAL B O 1
ATOM 1236 N N . ASN B 1 43 ? -5.719 3.096 3.939 1 98.38 43 ASN B N 1
ATOM 1237 C CA . ASN B 1 43 ? -4.844 2.193 4.684 1 98.38 43 ASN B CA 1
ATOM 1238 C C . ASN B 1 43 ? -5.352 0.754 4.629 1 98.38 43 ASN B C 1
ATOM 1240 O O . ASN B 1 43 ? -4.57 -0.175 4.418 1 98.38 43 ASN B O 1
ATOM 1244 N N . TYR B 1 44 ? -6.566 0.591 4.871 1 98.75 44 TYR B N 1
ATOM 1245 C CA . TYR B 1 44 ? -7.117 -0.76 4.836 1 98.75 44 TYR B CA 1
ATOM 1246 C C . TYR B 1 44 ? -7.074 -1.329 3.422 1 98.75 44 TYR B C 1
ATOM 1248 O O . TYR B 1 44 ? -6.895 -2.535 3.236 1 98.75 44 TYR B O 1
ATOM 1256 N N . GLN B 1 45 ? -7.344 -0.466 2.408 1 98.81 45 GLN B N 1
ATOM 1257 C CA . GLN B 1 45 ? -7.18 -0.905 1.026 1 98.81 45 GLN B CA 1
ATOM 1258 C C . GLN B 1 45 ? -5.746 -1.351 0.756 1 98.81 45 GLN B C 1
ATOM 1260 O O . GLN B 1 45 ? -5.52 -2.418 0.181 1 98.81 45 GLN B O 1
ATOM 1265 N N . MET B 1 46 ? -4.797 -0.566 1.151 1 98.75 46 MET B N 1
ATOM 1266 C CA . MET B 1 46 ? -3.391 -0.908 0.951 1 98.75 46 MET B CA 1
ATOM 1267 C C . MET B 1 46 ? -3.055 -2.242 1.607 1 98.75 46 MET B C 1
ATOM 1269 O O . MET B 1 46 ? -2.445 -3.111 0.981 1 98.75 46 MET B O 1
ATOM 1273 N N . PHE B 1 47 ? -3.447 -2.416 2.84 1 98.62 47 PHE B N 1
ATOM 1274 C CA . PHE B 1 47 ? -3.133 -3.627 3.59 1 98.62 47 PHE B CA 1
ATOM 1275 C C . PHE B 1 47 ? -3.729 -4.855 2.912 1 98.62 47 PHE B C 1
ATOM 1277 O O . PHE B 1 47 ? -3.043 -5.859 2.721 1 98.62 47 PHE B O 1
ATOM 1284 N N . HIS B 1 48 ? -4.883 -4.742 2.541 1 98.88 48 HIS B N 1
ATOM 1285 C CA . HIS B 1 48 ? -5.535 -5.934 2.008 1 98.88 48 HIS B CA 1
ATOM 1286 C C . HIS B 1 48 ? -5.23 -6.113 0.524 1 98.88 48 HIS B C 1
ATOM 1288 O O . HIS B 1 48 ? -5.465 -7.184 -0.038 1 98.88 48 HIS B O 1
ATOM 1294 N N . THR B 1 49 ? -4.766 -5.062 -0.153 1 98.75 49 THR B N 1
ATOM 1295 C CA . THR B 1 49 ? -4.113 -5.246 -1.444 1 98.75 49 THR B CA 1
ATOM 1296 C C . THR B 1 49 ? -2.936 -6.211 -1.323 1 98.75 49 THR B C 1
ATOM 1298 O O . THR B 1 49 ? -2.789 -7.125 -2.137 1 98.75 49 THR B O 1
ATOM 1301 N N . MET B 1 50 ? -2.139 -6.055 -0.3 1 98.56 50 MET B N 1
ATOM 1302 C CA . MET B 1 50 ? -1.005 -6.949 -0.093 1 98.56 50 MET B CA 1
ATOM 1303 C C . MET B 1 50 ? -1.48 -8.367 0.201 1 98.56 50 MET B C 1
ATOM 1305 O O . MET B 1 50 ? -0.895 -9.336 -0.287 1 98.56 50 MET B O 1
ATOM 1309 N N . ALA B 1 51 ? -2.492 -8.445 1.022 1 98.5 51 ALA B N 1
ATOM 1310 C CA . ALA B 1 51 ? -3.055 -9.766 1.283 1 98.5 51 ALA B CA 1
ATOM 1311 C C . ALA B 1 51 ? -3.506 -10.438 -0.012 1 98.5 51 ALA B C 1
ATOM 1313 O O . ALA B 1 51 ? -3.303 -11.633 -0.2 1 98.5 51 ALA B O 1
ATOM 1314 N N . LEU B 1 52 ? -4.145 -9.672 -0.85 1 98.25 52 LEU B N 1
ATOM 1315 C CA . LEU B 1 52 ? -4.609 -10.172 -2.139 1 98.25 52 LEU B CA 1
ATOM 1316 C C . LEU B 1 52 ? -3.438 -10.633 -2.998 1 98.25 52 LEU B C 1
ATOM 1318 O O . LEU B 1 52 ? -3.504 -11.695 -3.627 1 98.25 52 LEU B O 1
ATOM 1322 N N . LEU B 1 53 ? -2.354 -9.906 -3.061 1 97.81 53 LEU B N 1
ATOM 1323 C CA . LEU B 1 53 ? -1.168 -10.273 -3.828 1 97.81 53 LEU B CA 1
ATOM 1324 C C . LEU B 1 53 ? -0.538 -11.547 -3.283 1 97.81 53 LEU B C 1
ATOM 1326 O O . LEU B 1 53 ? -0.144 -12.43 -4.055 1 97.81 53 LEU B O 1
ATOM 1330 N N . VAL B 1 54 ? -0.437 -11.641 -1.947 1 97.06 54 VAL B N 1
ATOM 1331 C CA . VAL B 1 54 ? 0.108 -12.844 -1.324 1 97.06 54 VAL B CA 1
ATOM 1332 C C . VAL B 1 54 ? -0.753 -14.047 -1.688 1 97.06 54 VAL B C 1
ATOM 1334 O O . VAL B 1 54 ? -0.231 -15.102 -2.062 1 97.06 54 VAL B O 1
ATOM 1337 N N . THR B 1 55 ? -2.023 -13.867 -1.579 1 97.31 55 THR B N 1
ATOM 1338 C CA . THR B 1 55 ? -2.951 -14.938 -1.941 1 97.31 55 THR B CA 1
ATOM 1339 C C . THR B 1 55 ? -2.768 -15.336 -3.402 1 97.31 55 THR B C 1
ATOM 1341 O O . THR B 1 55 ? -2.758 -16.531 -3.727 1 97.31 55 THR B O 1
ATOM 1344 N N . GLY B 1 56 ? -2.699 -14.336 -4.258 1 95.19 56 GLY B N 1
ATOM 1345 C CA . GLY B 1 56 ? -2.467 -14.609 -5.668 1 95.19 56 GLY B CA 1
ATOM 1346 C C . GLY B 1 56 ? -1.178 -15.367 -5.922 1 95.19 56 GLY B C 1
ATOM 1347 O O . GLY B 1 56 ? -1.145 -16.281 -6.75 1 95.19 56 GLY B O 1
ATOM 1348 N N . LEU B 1 57 ? -0.118 -15.016 -5.27 1 94.06 57 LEU B N 1
ATOM 1349 C CA . LEU B 1 57 ? 1.159 -15.703 -5.422 1 94.06 57 LEU B CA 1
ATOM 1350 C C . LEU B 1 57 ? 1.046 -17.156 -4.984 1 94.06 57 LEU B C 1
ATOM 1352 O O . LEU B 1 57 ? 1.571 -18.062 -5.652 1 94.06 57 LEU B O 1
ATOM 1356 N N . LEU B 1 58 ? 0.403 -17.375 -3.855 1 94 58 LEU B N 1
ATOM 1357 C CA . LEU B 1 58 ? 0.198 -18.734 -3.393 1 94 58 LEU B CA 1
ATOM 1358 C C . LEU B 1 58 ? -0.64 -19.531 -4.391 1 94 58 LEU B C 1
ATOM 1360 O O . LEU B 1 58 ? -0.374 -20.703 -4.633 1 94 58 LEU B O 1
ATOM 1364 N N . ALA B 1 59 ? -1.616 -18.891 -4.945 1 93 59 ALA B N 1
ATOM 1365 C CA . ALA B 1 59 ? -2.539 -19.578 -5.855 1 93 59 ALA B CA 1
ATOM 1366 C C . ALA B 1 59 ? -1.84 -19.969 -7.156 1 93 59 ALA B C 1
ATOM 1368 O O . ALA B 1 59 ? -2.311 -20.844 -7.879 1 93 59 ALA B O 1
ATOM 1369 N N . VAL B 1 60 ? -0.786 -19.266 -7.504 1 87.06 60 VAL B N 1
ATOM 1370 C CA . VAL B 1 60 ? 0.02 -19.641 -8.656 1 87.06 60 VAL B CA 1
ATOM 1371 C C . VAL B 1 60 ? 0.652 -21.016 -8.414 1 87.06 60 VAL B C 1
ATOM 1373 O O . VAL B 1 60 ? 0.801 -21.812 -9.344 1 87.06 60 VAL B O 1
ATOM 1376 N N . ARG B 1 61 ? 0.956 -21.281 -7.215 1 88.06 61 ARG B N 1
ATOM 1377 C CA . ARG B 1 61 ? 1.65 -22.516 -6.871 1 88.06 61 ARG B CA 1
ATOM 1378 C C . ARG B 1 61 ? 0.662 -23.609 -6.48 1 88.06 61 ARG B C 1
ATOM 1380 O O . ARG B 1 61 ? 0.862 -24.781 -6.809 1 88.06 61 ARG B O 1
ATOM 1387 N N . PHE B 1 62 ? -0.357 -23.203 -5.758 1 91.56 62 PHE B N 1
ATOM 1388 C CA . PHE B 1 62 ? -1.31 -24.156 -5.215 1 91.56 62 PHE B CA 1
ATOM 1389 C C . PHE B 1 62 ? -2.711 -23.891 -5.75 1 91.56 62 PHE B C 1
ATOM 1391 O O . PHE B 1 62 ? -3.244 -22.797 -5.59 1 91.56 62 PHE B O 1
ATOM 1398 N N . GLN B 1 63 ? -3.307 -24.891 -6.441 1 90.25 63 GLN B N 1
ATOM 1399 C CA . GLN B 1 63 ? -4.688 -24.766 -6.902 1 90.25 63 GLN B CA 1
ATOM 1400 C C . GLN B 1 63 ? -5.664 -25.266 -5.844 1 90.25 63 GLN B C 1
ATOM 1402 O O . GLN B 1 63 ? -5.992 -26.453 -5.801 1 90.25 63 GLN B O 1
ATOM 1407 N N . ALA B 1 64 ? -6.062 -24.422 -4.969 1 94.81 64 ALA B N 1
ATOM 1408 C CA . ALA B 1 64 ? -6.969 -24.766 -3.873 1 94.81 64 ALA B CA 1
ATOM 1409 C C . ALA B 1 64 ? -8.156 -23.797 -3.818 1 94.81 64 ALA B C 1
ATOM 1411 O O . ALA B 1 64 ? -7.984 -22.594 -3.963 1 94.81 64 ALA B O 1
ATOM 1412 N N . ALA B 1 65 ? -9.297 -24.344 -3.646 1 96.5 65 ALA B N 1
ATOM 1413 C CA . ALA B 1 65 ? -10.531 -23.562 -3.58 1 96.5 65 ALA B CA 1
ATOM 1414 C C . ALA B 1 65 ? -10.469 -22.547 -2.439 1 96.5 65 ALA B C 1
ATOM 1416 O O . ALA B 1 65 ? -11.031 -21.453 -2.543 1 96.5 65 ALA B O 1
ATOM 1417 N N . SER B 1 66 ? -9.805 -22.891 -1.388 1 97.44 66 SER B N 1
ATOM 1418 C CA . SER B 1 66 ? -9.688 -22.016 -0.233 1 97.44 66 SER B CA 1
ATOM 1419 C C . SER B 1 66 ? -8.914 -20.734 -0.586 1 97.44 66 SER B C 1
ATOM 1421 O O . SER B 1 66 ? -9.219 -19.656 -0.068 1 97.44 66 SER B O 1
ATOM 1423 N N . LEU B 1 67 ? -7.941 -20.859 -1.426 1 97.56 67 LEU B N 1
ATOM 1424 C CA . LEU B 1 67 ? -7.195 -19.672 -1.849 1 97.56 67 LEU B CA 1
ATOM 1425 C C . LEU B 1 67 ? -8.062 -18.766 -2.713 1 97.56 67 LEU B C 1
ATOM 1427 O O . LEU B 1 67 ? -8.023 -17.547 -2.57 1 97.56 67 LEU B O 1
ATOM 1431 N N . SER B 1 68 ? -8.859 -19.375 -3.578 1 97.56 68 SER B N 1
ATOM 1432 C CA . SER B 1 68 ? -9.797 -18.594 -4.371 1 97.56 68 SER B CA 1
ATOM 1433 C C . SER B 1 68 ? -10.812 -17.875 -3.48 1 97.56 68 SER B C 1
ATOM 1435 O O . SER B 1 68 ? -11.086 -16.688 -3.67 1 97.56 68 SER B O 1
ATOM 1437 N N . THR B 1 69 ? -11.305 -18.578 -2.555 1 98.44 69 THR B N 1
ATOM 1438 C CA . THR B 1 69 ? -12.273 -18 -1.631 1 98.44 69 THR B CA 1
ATOM 1439 C C . THR B 1 69 ? -11.664 -16.859 -0.842 1 98.44 69 THR B C 1
ATOM 1441 O O . THR B 1 69 ? -12.266 -15.781 -0.73 1 98.44 69 THR B O 1
ATOM 1444 N N . ALA B 1 70 ? -10.469 -17 -0.339 1 98.69 70 ALA B N 1
ATOM 1445 C CA . ALA B 1 70 ? -9.781 -15.945 0.393 1 98.69 70 ALA B CA 1
ATOM 1446 C C . ALA B 1 70 ? -9.578 -14.711 -0.487 1 98.69 70 ALA B C 1
ATOM 1448 O O . ALA B 1 70 ? -9.836 -13.586 -0.059 1 98.69 70 ALA B O 1
ATOM 1449 N N . GLY B 1 71 ? -9.148 -14.938 -1.72 1 98.44 71 GLY B N 1
ATOM 1450 C CA . GLY B 1 71 ? -8.945 -13.836 -2.646 1 98.44 71 GLY B CA 1
ATOM 1451 C C . GLY B 1 71 ? -10.195 -13.016 -2.881 1 98.44 71 GLY B C 1
ATOM 1452 O O . GLY B 1 71 ? -10.156 -11.781 -2.828 1 98.44 71 GLY B O 1
ATOM 1453 N N . TRP B 1 72 ? -11.273 -13.695 -3.092 1 98.62 72 TRP B N 1
ATOM 1454 C CA . TRP B 1 72 ? -12.531 -12.992 -3.344 1 98.62 72 TRP B CA 1
ATOM 1455 C C . TRP B 1 72 ? -13.008 -12.273 -2.09 1 98.62 72 TRP B C 1
ATOM 1457 O O . TRP B 1 72 ? -13.57 -11.172 -2.174 1 98.62 72 TRP B O 1
ATOM 1467 N N . LEU B 1 73 ? -12.805 -12.852 -0.949 1 98.88 73 LEU B N 1
ATOM 1468 C CA . LEU B 1 73 ? -13.203 -12.203 0.299 1 98.88 73 LEU B CA 1
ATOM 1469 C C . LEU B 1 73 ? -12.406 -10.922 0.526 1 98.88 73 LEU B C 1
ATOM 1471 O O . LEU B 1 73 ? -12.977 -9.898 0.912 1 98.88 73 LEU B O 1
ATOM 1475 N N . PHE B 1 74 ? -11.094 -11.023 0.267 1 98.94 74 PHE B N 1
ATOM 1476 C CA . PHE B 1 74 ? -10.289 -9.82 0.392 1 98.94 74 PHE B CA 1
ATOM 1477 C C . PHE B 1 74 ? -10.742 -8.758 -0.601 1 98.94 74 PHE B C 1
ATOM 1479 O O . PHE B 1 74 ? -10.883 -7.586 -0.245 1 98.94 74 PHE B O 1
ATOM 1486 N N . PHE B 1 75 ? -11.039 -9.156 -1.856 1 98.81 75 PHE B N 1
ATOM 1487 C CA . PHE B 1 75 ? -11.438 -8.195 -2.879 1 98.81 75 PHE B CA 1
ATOM 1488 C C . PHE B 1 75 ? -12.781 -7.562 -2.535 1 98.81 75 PHE B C 1
ATOM 1490 O O . PHE B 1 75 ? -12.93 -6.34 -2.588 1 98.81 75 PHE B O 1
ATOM 1497 N N . VAL B 1 76 ? -13.711 -8.383 -2.213 1 98.81 76 VAL B N 1
ATOM 1498 C CA . VAL B 1 76 ? -15.031 -7.891 -1.834 1 98.81 76 VAL B CA 1
ATOM 1499 C C . VAL B 1 76 ? -14.922 -7.004 -0.598 1 98.81 76 VAL B C 1
ATOM 1501 O O . VAL B 1 76 ? -15.594 -5.973 -0.503 1 98.81 76 VAL B O 1
ATOM 1504 N N . GLY B 1 77 ? -14.109 -7.367 0.393 1 98.88 77 GLY B N 1
ATOM 1505 C CA . GLY B 1 77 ? -13.852 -6.539 1.561 1 98.88 77 GLY B CA 1
ATOM 1506 C C . GLY B 1 77 ? -13.305 -5.164 1.21 1 98.88 77 GLY B C 1
ATOM 1507 O O . GLY B 1 77 ? -13.734 -4.16 1.782 1 98.88 77 GLY B O 1
ATOM 1508 N N . ILE B 1 78 ? -12.391 -5.109 0.257 1 98.94 78 ILE B N 1
ATOM 1509 C CA . ILE B 1 78 ? -11.836 -3.834 -0.181 1 98.94 78 ILE B CA 1
ATOM 1510 C C . ILE B 1 78 ? -12.945 -2.949 -0.734 1 98.94 78 ILE B C 1
ATOM 1512 O O . ILE B 1 78 ? -13.047 -1.773 -0.377 1 98.94 78 ILE B O 1
ATOM 1516 N N . VAL B 1 79 ? -13.805 -3.475 -1.551 1 98.88 79 VAL B N 1
ATOM 1517 C CA . VAL B 1 79 ? -14.867 -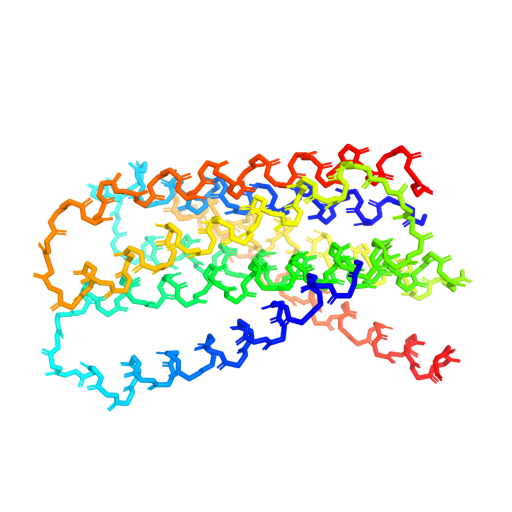2.705 -2.191 1 98.88 79 VAL B CA 1
ATOM 1518 C C . VAL B 1 79 ? -15.875 -2.246 -1.143 1 98.88 79 VAL B C 1
ATOM 1520 O O . VAL B 1 79 ? -16.219 -1.063 -1.078 1 98.88 79 VAL B O 1
ATOM 1523 N N . LEU B 1 80 ? -16.25 -3.131 -0.268 1 98.88 80 LEU B N 1
ATOM 1524 C CA . LEU B 1 80 ? -17.328 -2.828 0.666 1 98.88 80 LEU B CA 1
ATOM 1525 C C . LEU B 1 80 ? -16.812 -2 1.84 1 98.88 80 LEU B C 1
ATOM 1527 O O . LEU B 1 80 ? -17.531 -1.161 2.377 1 98.88 80 LEU B O 1
ATOM 1531 N N . PHE B 1 81 ? -15.641 -2.201 2.334 1 98.88 81 PHE B N 1
ATOM 1532 C CA . PHE B 1 81 ? -15.094 -1.463 3.467 1 98.88 81 PHE B CA 1
ATOM 1533 C C . PHE B 1 81 ? -14.516 -0.126 3.014 1 98.88 81 PHE B C 1
ATOM 1535 O O . PHE B 1 81 ? -15.062 0.931 3.334 1 98.88 81 PHE B O 1
ATOM 1542 N N . SER B 1 82 ? -13.438 -0.183 2.207 1 98.88 82 SER B N 1
ATOM 1543 C CA . SER B 1 82 ? -12.766 1.035 1.769 1 98.88 82 SER B CA 1
ATOM 1544 C C . SER B 1 82 ? -13.633 1.821 0.788 1 98.88 82 SER B C 1
ATOM 1546 O O . SER B 1 82 ? -13.703 3.049 0.863 1 98.88 82 SER B O 1
ATOM 1548 N N . GLY B 1 83 ? -14.305 1.111 -0.14 1 98.81 83 GLY B N 1
ATOM 1549 C CA . GLY B 1 83 ? -15.188 1.791 -1.077 1 98.81 83 GLY B CA 1
ATOM 1550 C C . GLY B 1 83 ? -16.266 2.604 -0.395 1 98.81 83 GLY B C 1
ATOM 1551 O O . GLY B 1 83 ? -16.484 3.766 -0.74 1 98.81 83 GLY B O 1
ATOM 1552 N N . SER B 1 84 ? -16.938 1.988 0.601 1 98.88 84 SER B N 1
ATOM 1553 C CA . SER B 1 84 ? -18.016 2.691 1.295 1 98.88 84 SER B CA 1
ATOM 1554 C C . SER B 1 84 ? -17.469 3.867 2.102 1 98.88 84 SER B C 1
ATOM 1556 O O . SER B 1 84 ? -18.125 4.914 2.188 1 98.88 84 SER B O 1
ATOM 1558 N N . LEU B 1 85 ? -16.312 3.746 2.658 1 98.81 85 LEU B N 1
ATOM 1559 C CA . LEU B 1 85 ? -15.742 4.828 3.455 1 98.81 85 LEU B CA 1
ATOM 1560 C C . LEU B 1 85 ? -15.328 5.996 2.566 1 98.81 85 LEU B C 1
ATOM 1562 O O . LEU B 1 85 ? -15.414 7.152 2.977 1 98.81 85 LEU B O 1
ATOM 1566 N N . TYR B 1 86 ? -14.797 5.711 1.313 1 98.75 86 TYR B N 1
ATOM 1567 C CA . TYR B 1 86 ? -14.508 6.797 0.383 1 98.75 86 TYR B CA 1
ATOM 1568 C C . TYR B 1 86 ? -15.758 7.629 0.11 1 98.75 86 TYR B C 1
ATOM 1570 O O . TYR B 1 86 ? -15.711 8.859 0.147 1 98.75 86 TYR B O 1
ATOM 1578 N N . ILE B 1 87 ? -16.812 6.965 -0.149 1 98.69 87 ILE B N 1
ATOM 1579 C CA . ILE B 1 87 ? -18.062 7.648 -0.458 1 98.69 87 ILE B CA 1
ATOM 1580 C C . ILE B 1 87 ? -18.562 8.383 0.783 1 98.69 87 ILE B C 1
ATOM 1582 O O . ILE B 1 87 ? -18.953 9.547 0.707 1 98.69 87 ILE B O 1
ATOM 1586 N N . TYR B 1 88 ? -18.547 7.738 1.934 1 98.62 88 TYR B N 1
ATOM 1587 C CA . TYR B 1 88 ? -19.016 8.344 3.17 1 98.62 88 TYR B CA 1
ATOM 1588 C C . TYR B 1 88 ? -18.219 9.602 3.502 1 98.62 88 TYR B C 1
ATOM 1590 O O . TYR B 1 88 ? -18.797 10.617 3.9 1 98.62 88 TYR B O 1
ATOM 1598 N N . ALA B 1 89 ? -16.938 9.508 3.361 1 98.38 89 ALA B N 1
ATOM 1599 C CA . ALA B 1 89 ? -16.062 10.617 3.721 1 98.38 89 ALA B CA 1
ATOM 1600 C C . ALA B 1 89 ? -16.391 11.867 2.92 1 98.38 89 ALA B C 1
ATOM 1602 O O . ALA B 1 89 ? -16.266 12.992 3.42 1 98.38 89 ALA B O 1
ATOM 1603 N N . THR B 1 90 ? -16.922 11.758 1.71 1 98.06 90 THR B N 1
ATOM 1604 C CA . THR B 1 90 ? -17.125 12.914 0.851 1 98.06 90 THR B CA 1
ATOM 1605 C C . THR B 1 90 ? -18.594 13.312 0.792 1 98.06 90 THR B C 1
ATOM 1607 O O . THR B 1 90 ? -18.922 14.422 0.374 1 98.06 90 THR B O 1
ATOM 1610 N N . THR B 1 91 ? -19.484 12.414 1.203 1 97.75 91 THR B N 1
ATOM 1611 C CA . THR B 1 91 ? -20.906 12.695 1.022 1 97.75 91 THR B CA 1
ATOM 1612 C C . THR B 1 91 ? -21.625 12.766 2.369 1 97.75 91 THR B C 1
ATOM 1614 O O . THR B 1 91 ? -22.719 13.328 2.473 1 97.75 91 THR B O 1
ATOM 1617 N N . SER B 1 92 ? -21.078 12.078 3.381 1 97.5 92 SER B N 1
ATOM 1618 C CA . SER B 1 92 ? -21.641 11.969 4.723 1 97.5 92 SER B CA 1
ATOM 1619 C C . SER B 1 92 ? -22.953 11.188 4.711 1 97.5 92 SER B C 1
ATOM 1621 O O . SER B 1 92 ? -23.766 11.312 5.629 1 97.5 92 SER B O 1
ATOM 1623 N N . ILE B 1 93 ? -23.188 10.438 3.676 1 97.81 93 ILE B N 1
ATOM 1624 C CA . ILE B 1 93 ? -24.375 9.586 3.611 1 97.81 93 ILE B CA 1
ATOM 1625 C C . ILE B 1 93 ? -24.188 8.375 4.52 1 97.81 93 ILE B C 1
ATOM 1627 O O . ILE B 1 93 ? -23.328 7.527 4.266 1 97.81 93 ILE B O 1
ATOM 1631 N N . LYS B 1 94 ? -24.969 8.266 5.586 1 97.5 94 LYS B N 1
ATOM 1632 C CA . LYS B 1 94 ? -24.812 7.305 6.676 1 97.5 94 LYS B CA 1
ATOM 1633 C C . LYS B 1 94 ? -24.953 5.871 6.172 1 97.5 94 LYS B C 1
ATOM 1635 O O . LYS B 1 94 ? -24.359 4.949 6.734 1 97.5 94 LYS B O 1
ATOM 1640 N N . PHE B 1 95 ? -25.734 5.691 5.16 1 97.88 95 PHE B N 1
ATOM 1641 C CA . PHE B 1 95 ? -25.891 4.363 4.582 1 97.88 95 PHE B CA 1
ATOM 1642 C C . PHE B 1 95 ? -24.547 3.734 4.281 1 97.88 95 PHE B C 1
ATOM 1644 O O . PHE B 1 95 ? -24.328 2.553 4.555 1 97.88 95 PHE B O 1
ATOM 1651 N N . PHE B 1 96 ? -23.688 4.438 3.719 1 98.31 96 PHE B N 1
ATOM 1652 C CA . PHE B 1 96 ? -22.375 3.91 3.346 1 98.31 96 PHE B CA 1
ATOM 1653 C C . PHE B 1 96 ? -21.547 3.594 4.586 1 98.31 96 PHE B C 1
ATOM 1655 O O . PHE B 1 96 ? -20.781 2.633 4.594 1 98.31 96 PHE B O 1
ATOM 1662 N N . ALA B 1 97 ? -21.672 4.367 5.578 1 97.44 97 ALA B N 1
ATOM 1663 C CA . ALA B 1 97 ? -21.016 4.027 6.836 1 97.44 97 ALA B CA 1
ATOM 1664 C C . ALA B 1 97 ? -21.531 2.701 7.387 1 97.44 97 ALA B C 1
ATOM 1666 O O . ALA B 1 97 ? -20.766 1.927 7.973 1 97.44 97 ALA B O 1
ATOM 1667 N N . MET B 1 98 ? -22.781 2.475 7.16 1 97.88 98 MET B N 1
ATOM 1668 C CA . MET B 1 98 ? -23.422 1.265 7.676 1 97.88 98 MET B CA 1
ATOM 1669 C C . MET B 1 98 ? -22.969 0.038 6.891 1 97.88 98 MET B C 1
ATOM 1671 O O . MET B 1 98 ? -23.016 -1.083 7.398 1 97.88 98 MET B O 1
ATOM 1675 N N . VAL B 1 99 ? -22.516 0.209 5.727 1 98.5 99 VAL B N 1
ATOM 1676 C CA . VAL B 1 99 ? -22.047 -0.87 4.855 1 98.5 99 VAL B CA 1
ATOM 1677 C C . VAL B 1 99 ? -20.641 -1.305 5.262 1 98.5 99 VAL B C 1
ATOM 1679 O O . VAL B 1 99 ? -20.281 -2.465 5.082 1 98.5 99 VAL B O 1
ATOM 1682 N N . THR B 1 100 ? -19.891 -0.501 5.871 1 98.69 100 THR B N 1
ATOM 1683 C CA . THR B 1 100 ? -18.469 -0.67 6.141 1 98.69 100 THR B CA 1
ATOM 1684 C C . THR B 1 100 ? -18.219 -1.909 6.996 1 98.69 100 THR B C 1
ATOM 1686 O O . THR B 1 100 ? -17.328 -2.705 6.707 1 98.69 100 THR B O 1
ATOM 1689 N N . PRO B 1 101 ? -19.047 -2.178 8.008 1 98.75 101 PRO B N 1
ATOM 1690 C CA . PRO B 1 101 ? -18.797 -3.357 8.844 1 98.75 101 PRO B CA 1
ATOM 1691 C C . PRO B 1 101 ? -18.922 -4.664 8.062 1 98.75 101 PRO B C 1
ATOM 1693 O O . PRO B 1 101 ? -18.234 -5.641 8.375 1 98.75 101 PRO B O 1
ATOM 1696 N N . VAL B 1 102 ? -19.75 -4.688 7.062 1 98.75 102 VAL B N 1
ATOM 1697 C CA . VAL B 1 102 ? -19.859 -5.871 6.219 1 98.75 102 VAL B CA 1
ATOM 1698 C C . VAL B 1 102 ? -18.531 -6.133 5.512 1 98.75 102 VAL B C 1
ATOM 1700 O O . VAL B 1 102 ? -18.078 -7.281 5.43 1 98.75 102 VAL B O 1
ATOM 1703 N N . GLY B 1 103 ? -17.922 -5.137 5.023 1 98.81 103 GLY B N 1
ATOM 1704 C CA . GLY B 1 103 ? -16.594 -5.273 4.457 1 98.81 103 GLY B CA 1
ATOM 1705 C C . GLY B 1 103 ? -15.562 -5.762 5.461 1 98.81 103 GLY B C 1
ATOM 1706 O O . GLY B 1 103 ? -14.727 -6.602 5.137 1 98.81 103 GLY B O 1
ATOM 1707 N N . GLY B 1 104 ? -15.672 -5.234 6.648 1 98.88 104 GLY B N 1
ATOM 1708 C CA . GLY B 1 104 ? -14.805 -5.695 7.715 1 98.88 104 GLY B CA 1
ATOM 1709 C C . GLY B 1 104 ? -14.961 -7.176 8.008 1 98.88 104 GLY B C 1
ATOM 1710 O O . GLY B 1 104 ? -13.969 -7.879 8.219 1 98.88 104 GLY B O 1
ATOM 1711 N N . LEU B 1 105 ? -16.141 -7.613 8.008 1 98.81 105 LEU B N 1
ATOM 1712 C CA . LEU B 1 105 ? -16.406 -9.031 8.219 1 98.81 105 LEU B CA 1
ATOM 1713 C C . LEU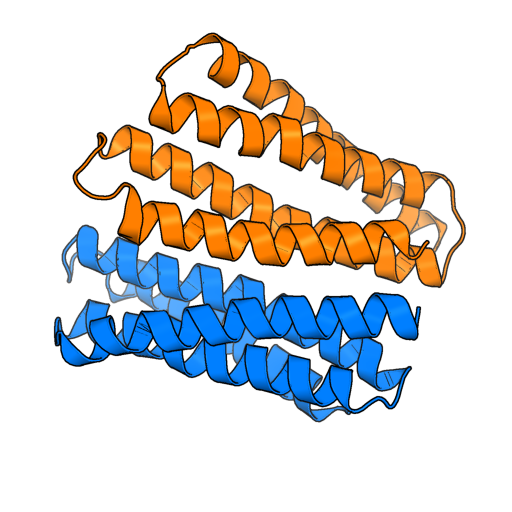 B 1 105 ? -15.812 -9.867 7.086 1 98.81 105 LEU B C 1
ATOM 1715 O O . LEU B 1 105 ? -15.297 -10.961 7.32 1 98.81 105 LEU B O 1
ATOM 1719 N N . ALA B 1 106 ? -15.938 -9.383 5.902 1 98.88 106 ALA B N 1
ATOM 1720 C CA . ALA B 1 106 ? -15.328 -10.078 4.77 1 98.88 106 ALA B CA 1
ATOM 1721 C C . ALA B 1 106 ? -13.82 -10.188 4.945 1 98.88 106 ALA B C 1
ATOM 1723 O O . ALA B 1 106 ? -13.227 -11.234 4.668 1 98.88 106 ALA B O 1
ATOM 1724 N N . PHE B 1 107 ? -13.195 -9.109 5.379 1 98.88 107 PHE B N 1
ATOM 1725 C CA . PHE B 1 107 ? -11.766 -9.148 5.66 1 98.88 107 PHE B CA 1
ATOM 1726 C C . PHE B 1 107 ? -11.445 -10.242 6.676 1 98.88 107 PHE B C 1
ATOM 1728 O O . PHE B 1 107 ? -10.555 -11.062 6.449 1 98.88 107 PHE B O 1
ATOM 1735 N N . LEU B 1 108 ? -12.172 -10.219 7.785 1 98.88 108 LEU B N 1
ATOM 1736 C CA . LEU B 1 108 ? -11.922 -11.195 8.844 1 98.88 108 LEU B CA 1
ATOM 1737 C C . LEU B 1 108 ? -12.055 -12.617 8.312 1 98.88 108 LEU B C 1
ATOM 1739 O O . LEU B 1 108 ? -11.195 -13.461 8.57 1 98.88 108 LEU B O 1
ATOM 1743 N N . ALA B 1 109 ? -13.078 -12.867 7.594 1 98.88 109 ALA B N 1
ATOM 1744 C CA . ALA B 1 109 ? -13.289 -14.188 7.004 1 98.88 109 ALA B CA 1
ATOM 1745 C C . ALA B 1 109 ? -12.156 -14.531 6.035 1 98.88 109 ALA B C 1
ATOM 1747 O O . ALA B 1 109 ? -11.695 -15.68 5.996 1 98.88 109 ALA B O 1
ATOM 1748 N N . GLY B 1 110 ? -11.758 -13.555 5.203 1 98.88 110 GLY B N 1
ATOM 1749 C CA . GLY B 1 110 ? -10.648 -13.766 4.293 1 98.88 110 GLY B CA 1
ATOM 1750 C C . GLY B 1 110 ? -9.375 -14.219 4.992 1 98.88 110 GLY B C 1
ATOM 1751 O O . GLY B 1 110 ? -8.727 -15.172 4.551 1 98.88 110 GLY B O 1
ATOM 1752 N N . TRP B 1 111 ? -9.039 -13.625 6.086 1 98.88 111 TRP B N 1
ATOM 1753 C CA . TRP B 1 111 ? -7.844 -13.984 6.84 1 98.88 111 TRP B CA 1
ATOM 1754 C C . TRP B 1 111 ? -7.969 -15.391 7.418 1 98.88 111 TRP B C 1
ATOM 1756 O O . TRP B 1 111 ? -7.004 -16.156 7.414 1 98.88 111 TRP B O 1
ATOM 1766 N N . ILE B 1 112 ? -9.156 -15.734 7.934 1 98.81 112 ILE B N 1
ATOM 1767 C CA . ILE B 1 112 ? -9.383 -17.062 8.477 1 98.81 112 ILE B CA 1
ATOM 1768 C C . ILE B 1 112 ? -9.203 -18.109 7.383 1 98.81 112 ILE B C 1
ATOM 1770 O O . ILE B 1 112 ? -8.523 -19.125 7.582 1 98.81 112 ILE B O 1
ATOM 1774 N N . VAL B 1 113 ? -9.789 -17.906 6.246 1 98.75 113 VAL B N 1
ATOM 1775 C CA . VAL B 1 113 ? -9.734 -18.844 5.141 1 98.75 113 VAL B CA 1
ATOM 1776 C C . VAL B 1 113 ? -8.297 -18.969 4.637 1 98.75 113 VAL B C 1
ATOM 1778 O O . VAL B 1 113 ? -7.832 -20.062 4.316 1 98.75 113 VAL B O 1
ATOM 1781 N N . LEU B 1 114 ? -7.598 -17.875 4.512 1 98.31 114 LEU B N 1
ATOM 1782 C CA . LEU B 1 114 ? -6.199 -17.922 4.102 1 98.31 114 LEU B CA 1
ATOM 1783 C C . LEU B 1 114 ? -5.367 -18.734 5.094 1 98.31 114 LEU B C 1
ATOM 1785 O O . LEU B 1 114 ? -4.496 -19.5 4.695 1 98.31 114 LEU B O 1
ATOM 1789 N N . GLY B 1 115 ? -5.605 -18.484 6.383 1 98.44 115 GLY B N 1
ATOM 1790 C CA . GLY B 1 115 ? -4.93 -19.281 7.395 1 98.44 115 GLY B CA 1
ATOM 1791 C C . GLY B 1 115 ? -5.168 -20.766 7.234 1 98.44 115 GLY B C 1
ATOM 1792 O O . GLY B 1 115 ? -4.23 -21.562 7.316 1 98.44 115 GLY B O 1
ATOM 1793 N N . TYR B 1 116 ? -6.402 -21.094 7.051 1 98.06 116 TYR B N 1
ATOM 1794 C CA . TYR B 1 116 ? -6.742 -22.484 6.812 1 98.06 116 TYR B CA 1
ATOM 1795 C C . TYR B 1 116 ? -5.98 -23.031 5.613 1 98.06 116 TYR B C 1
ATOM 1797 O O . TYR B 1 116 ? -5.43 -24.141 5.672 1 98.06 116 TYR B O 1
ATOM 1805 N N . ALA B 1 117 ? -5.949 -22.297 4.52 1 97.19 117 ALA B N 1
ATOM 1806 C CA . ALA B 1 117 ? -5.227 -22.703 3.32 1 97.19 117 ALA B CA 1
ATOM 1807 C C . ALA B 1 117 ? -3.746 -22.922 3.617 1 97.19 117 ALA B C 1
ATOM 1809 O O . ALA B 1 117 ? -3.148 -23.891 3.152 1 97.19 117 ALA B O 1
ATOM 1810 N N . ALA B 1 118 ? -3.186 -22.016 4.375 1 96.5 118 ALA B N 1
ATOM 1811 C CA . ALA B 1 118 ? -1.766 -22.109 4.703 1 96.5 118 ALA B CA 1
ATOM 1812 C C . ALA B 1 118 ? -1.479 -23.375 5.52 1 96.5 118 ALA B C 1
ATOM 1814 O O . ALA B 1 118 ? -0.487 -24.062 5.273 1 96.5 118 ALA B O 1
ATOM 1815 N N . ILE B 1 119 ? -2.264 -23.672 6.434 1 96.62 119 ILE B N 1
ATOM 1816 C CA . ILE B 1 119 ? -2.084 -24.844 7.285 1 96.62 119 ILE B CA 1
ATOM 1817 C C . ILE B 1 119 ? -2.203 -26.125 6.449 1 96.62 119 ILE B C 1
ATOM 1819 O O . ILE B 1 119 ? -1.427 -27.062 6.629 1 96.62 119 ILE B O 1
ATOM 1823 N N . LYS B 1 120 ? -3.016 -26.125 5.48 1 96.06 120 LYS B N 1
ATOM 1824 C CA . LYS B 1 120 ? -3.307 -27.328 4.703 1 96.06 120 LYS B CA 1
ATOM 1825 C C . LYS B 1 120 ? -2.303 -27.5 3.568 1 96.06 120 LYS B C 1
ATOM 1827 O O . LYS B 1 120 ? -1.994 -28.625 3.176 1 96.06 120 LYS B O 1
ATOM 1832 N N . LEU B 1 121 ? -1.835 -26.453 3.045 1 91.88 121 LEU B N 1
ATOM 1833 C CA . LEU B 1 121 ? -1.089 -26.516 1.794 1 91.88 121 LEU B CA 1
ATOM 1834 C C . LEU B 1 121 ? 0.41 -26.391 2.047 1 91.88 121 LEU B C 1
ATOM 1836 O O . LEU B 1 121 ? 1.221 -26.859 1.241 1 91.88 121 LEU B O 1
ATOM 1840 N N . VAL B 1 122 ? 0.772 -25.469 2.965 1 80.25 122 VAL B N 1
ATOM 1841 C CA . VAL B 1 122 ? 2.195 -25.188 3.119 1 80.25 122 VAL B CA 1
ATOM 1842 C C . VAL B 1 122 ? 2.742 -25.938 4.332 1 80.25 122 VAL B C 1
ATOM 1844 O O . VAL B 1 122 ? 3.867 -26.438 4.305 1 80.25 122 VAL B O 1
#

Nearest PDB structures (foldseek):
  7kr5-assembly1_A  TM=4.855E-01  e=2.277E+00  Drosophila melanogaster
  8zr5-assembly1_C  TM=3.608E-01  e=1.516E+00  Homo sapiens
  5vre-assembly1_D  TM=4.638E-01  e=8.551E+00  Chamaesiphon minutus PCC 6605
  7kr5-assembly1_A  TM=4.836E-01  e=3.302E+00  Drosophila melanogaster
  8zr5-assembly1_C  TM=3.605E-01  e=1.394E+00  Homo sapiens

Secondary structure (DSSP, 8-state):
-HHHHHHHHHHHHHHHHHHHIIIIIITTTS-HHHHHHHHHHHHHHHHHHHHHHHHHHHHHH---HHHHHHHHHHHHHIIIIIIHHHHHHHH--HHHHHHHHHHHHHHHHHHHHHHHHHHHH-/-HHHHHHHHHHHHHHHHHHHIIIIIITTTS-HHHHHHHHHHHHHHHHHHHHHHHHHHHHHH---HHHHHHHHHHHHHIIIIIIHHHHHHHH--HHHHHHHHHHHHHHHHHHHHHHHHHHHH-

Organism: NCBI:txid482461

Solvent-accessible surface area (backbone atoms only — not comparable to full-atom values): 11542 Å² total; per-residue (Å²): 91,65,58,39,38,52,51,17,52,54,44,46,53,49,30,53,53,52,44,48,39,48,65,72,66,35,58,90,72,56,55,71,68,31,50,50,40,34,50,50,19,32,50,53,33,49,54,39,23,51,51,22,33,53,38,17,57,49,31,68,76,42,90,47,70,46,40,54,51,18,35,48,26,30,52,52,12,37,50,34,22,24,47,21,28,47,51,22,40,75,66,65,46,61,69,31,55,66,42,21,59,59,10,50,49,29,38,44,51,15,32,52,36,40,38,54,37,47,71,74,71,98,85,54,58,38,37,50,52,16,31,53,45,47,33,48,31,52,52,51,46,47,39,47,64,73,65,36,59,90,73,57,55,69,70,30,50,51,41,34,51,48,18,34,50,54,34,48,54,41,22,51,51,22,32,53,38,15,57,49,31,66,75,44,93,46,70,45,41,54,51,18,34,50,25,29,53,52,13,37,51,35,23,24,46,21,28,47,51,20,40,77,66,67,46,62,68,32,56,65,41,23,59,58,10,48,50,28,37,55,50,15,54,52,36,39,50,52,37,46,72,75,71,107

InterPro domains:
  IPR006696 Protein of unknown function DUF423 [PF04241] (18-104)
  IPR006696 Protein of unknown function DUF423 [PTHR43461] (4-114)

Radius of gyration: 18.03 Å; Cα contacts (8 Å, |Δi|>4): 336; chains: 2; bounding box: 45×51×41 Å

Foldseek 3Di:
DCVLVVLLVVLQVVLVVQVCCLVPVCVPPADPVLSVLLVVLSVLSNVLSVVSNVLNVVCVVDVDVLSVLLNVLSSVLNCQASVLSNVCSVPVPVVSVVSNVVSVVSNVVSVVSVVVCVVPPD/DCVLLVLLVVLQVVLVVQVCCLVPPCVPPADPVLSVLLVVLSVLSNVLSVVSNVLNVVCVVDVDVLSVLLNVLSSQLNCQASVLSNVCSVPVPVVSVVSNVVSVVSNVVSVVSVVVVVVPPD

pLDDT: mean 96.73, std 4.11, range [63.88, 98.94]